Protein AF-A0A2H9LMV1-F1 (afdb_monomer_lite)

Structure (mmCIF, N/CA/C/O backbone):
data_AF-A0A2H9LMV1-F1
#
_entry.id   AF-A0A2H9LMV1-F1
#
loop_
_atom_site.group_PDB
_atom_site.id
_atom_site.type_symbol
_atom_site.label_atom_id
_atom_site.label_alt_id
_atom_site.label_comp_id
_atom_site.label_asym_id
_atom_site.label_entity_id
_atom_site.label_seq_id
_atom_site.pdbx_PDB_ins_code
_atom_site.Cartn_x
_atom_site.Cartn_y
_atom_site.Cartn_z
_atom_site.occupancy
_atom_site.B_iso_or_equiv
_atom_site.auth_seq_id
_atom_site.auth_comp_id
_atom_site.auth_asym_id
_atom_site.auth_atom_id
_atom_site.pdbx_PDB_model_num
ATOM 1 N N . MET A 1 1 ? 42.336 26.190 -23.402 1.00 49.56 1 MET A N 1
ATOM 2 C CA . MET A 1 1 ? 41.844 24.879 -22.934 1.00 49.56 1 MET A CA 1
ATOM 3 C C . MET A 1 1 ? 41.396 24.123 -24.171 1.00 49.56 1 MET A C 1
ATOM 5 O O . MET A 1 1 ? 40.422 24.531 -24.782 1.00 49.56 1 MET A O 1
ATOM 9 N N . ILE A 1 2 ? 42.189 23.155 -24.629 1.00 56.62 2 ILE A N 1
ATOM 10 C CA . ILE A 1 2 ? 41.894 22.375 -25.838 1.00 56.62 2 ILE A CA 1
ATOM 11 C C . ILE A 1 2 ? 41.400 21.023 -25.339 1.00 56.62 2 ILE A C 1
ATOM 13 O O . ILE A 1 2 ? 42.188 20.233 -24.822 1.00 56.62 2 ILE A O 1
ATOM 17 N N . LEU A 1 3 ? 40.089 20.804 -25.408 1.00 59.78 3 LEU A N 1
ATOM 18 C CA . LEU A 1 3 ? 39.523 19.467 -25.252 1.00 59.78 3 LEU A CA 1
ATOM 19 C C . LEU A 1 3 ? 39.972 18.644 -26.464 1.00 59.78 3 LEU A C 1
ATOM 21 O O . LEU A 1 3 ? 39.984 19.156 -27.586 1.00 59.78 3 LEU A O 1
ATOM 25 N N . ARG A 1 4 ? 40.415 17.403 -26.241 1.00 76.50 4 ARG A N 1
ATOM 26 C CA . ARG A 1 4 ? 40.813 16.524 -27.344 1.00 76.50 4 ARG A CA 1
ATOM 27 C C . ARG A 1 4 ? 39.573 16.201 -28.169 1.00 76.50 4 ARG A C 1
ATOM 29 O O . ARG A 1 4 ? 38.548 15.838 -27.602 1.00 76.50 4 ARG A O 1
ATOM 36 N N . LEU A 1 5 ? 39.689 16.366 -29.484 1.00 78.25 5 LEU A N 1
ATOM 37 C CA . LEU A 1 5 ? 38.590 16.163 -30.427 1.00 78.25 5 LEU A CA 1
ATOM 38 C C . LEU A 1 5 ? 38.015 14.742 -30.313 1.00 78.25 5 LEU A C 1
ATOM 40 O O . LEU A 1 5 ? 36.807 14.586 -30.315 1.00 78.25 5 LEU A O 1
ATOM 44 N N . GLU A 1 6 ? 38.865 13.749 -30.051 1.00 80.94 6 GLU A N 1
ATOM 45 C CA . GLU A 1 6 ? 38.448 12.364 -29.787 1.00 80.94 6 GLU A CA 1
ATOM 46 C C . GLU A 1 6 ? 37.382 12.260 -28.683 1.00 80.94 6 GLU A C 1
ATOM 48 O O . GLU A 1 6 ? 36.331 11.662 -28.857 1.00 80.94 6 GLU A O 1
ATOM 53 N N . THR A 1 7 ? 37.598 12.936 -27.552 1.00 82.75 7 THR A N 1
ATOM 54 C CA . THR A 1 7 ? 36.676 12.883 -26.412 1.00 82.75 7 THR A CA 1
ATOM 55 C C . THR A 1 7 ? 35.357 13.599 -26.702 1.00 82.75 7 THR A C 1
ATOM 57 O O . THR A 1 7 ? 34.340 13.237 -26.121 1.00 82.75 7 THR A O 1
ATOM 60 N N . ILE A 1 8 ? 35.348 14.624 -27.570 1.00 84.69 8 ILE A N 1
ATOM 61 C CA . ILE A 1 8 ? 34.100 15.304 -27.959 1.00 84.69 8 ILE A CA 1
ATOM 62 C C . ILE A 1 8 ? 33.280 14.454 -28.933 1.00 84.69 8 ILE A C 1
ATOM 64 O O . ILE A 1 8 ? 32.054 14.524 -28.906 1.00 84.69 8 ILE A O 1
ATOM 68 N N . GLU A 1 9 ? 33.953 13.645 -29.751 1.00 82.81 9 GLU A N 1
ATOM 69 C CA . GLU A 1 9 ? 33.335 12.698 -30.676 1.00 82.81 9 GLU A CA 1
ATOM 70 C C . GLU A 1 9 ? 32.713 11.521 -29.911 1.00 82.81 9 GLU A C 1
ATOM 72 O O . GLU A 1 9 ? 31.510 11.287 -30.037 1.00 82.81 9 GLU A O 1
ATOM 77 N N . GLU A 1 10 ? 33.470 10.903 -28.998 1.00 85.81 10 GLU A N 1
ATOM 78 C CA . GLU A 1 10 ? 32.984 9.828 -28.117 1.00 85.81 10 GLU A CA 1
ATOM 79 C C . GLU A 1 10 ? 31.798 10.279 -27.236 1.00 85.81 10 GLU A C 1
ATOM 81 O O . GLU A 1 10 ? 30.798 9.573 -27.106 1.00 85.81 10 GLU A O 1
ATOM 86 N N . LEU A 1 11 ? 31.851 11.484 -26.647 1.00 87.69 11 LEU A N 1
ATOM 87 C CA . LEU A 1 11 ? 30.729 12.017 -25.856 1.00 87.69 11 LEU A CA 1
ATOM 88 C C . LEU A 1 11 ? 29.508 12.360 -26.714 1.00 87.69 11 LEU A C 1
ATOM 90 O O . LEU A 1 11 ? 28.381 12.254 -26.229 1.00 87.69 11 LEU A O 1
ATOM 94 N N . SER A 1 12 ? 29.707 12.793 -27.961 1.00 86.25 12 SER A N 1
ATOM 95 C CA . SER A 1 12 ? 28.602 13.114 -28.866 1.00 86.25 12 SER A CA 1
ATOM 96 C C . SER A 1 12 ? 27.792 11.865 -29.205 1.00 86.25 12 SER A C 1
ATOM 98 O O . SER A 1 12 ? 26.564 11.931 -29.211 1.00 86.25 12 SER A O 1
ATOM 100 N N . GLU A 1 13 ? 28.458 10.735 -29.447 1.00 88.00 13 GLU A N 1
ATOM 101 C CA . GLU A 1 13 ? 27.803 9.450 -29.708 1.00 88.00 13 GLU A CA 1
ATOM 102 C C . GLU A 1 13 ? 26.968 8.993 -28.498 1.00 88.00 13 GLU A C 1
ATOM 104 O O . GLU A 1 13 ? 25.765 8.763 -28.623 1.00 88.00 13 GLU A O 1
ATOM 109 N N . ILE A 1 14 ? 27.544 9.032 -27.291 1.00 90.50 14 ILE A N 1
ATOM 110 C CA . ILE A 1 14 ? 26.834 8.677 -26.048 1.00 90.50 14 ILE A CA 1
ATOM 111 C C . ILE A 1 14 ? 25.612 9.580 -25.808 1.00 90.50 14 ILE A C 1
ATOM 113 O O . ILE A 1 14 ? 24.560 9.121 -25.362 1.00 90.50 14 ILE A O 1
ATOM 117 N N . VAL A 1 15 ? 25.717 10.883 -26.086 1.00 88.75 15 VAL A N 1
ATOM 118 C CA . VAL A 1 15 ? 24.599 11.827 -25.907 1.00 88.75 15 VAL A CA 1
ATOM 119 C C . VAL A 1 15 ? 23.485 11.586 -26.932 1.00 88.75 15 VAL A C 1
ATOM 121 O O . VAL A 1 15 ? 22.307 11.763 -26.603 1.00 88.75 15 VAL A O 1
ATOM 124 N N . VAL A 1 16 ? 23.823 11.164 -28.154 1.00 91.62 16 VAL A N 1
ATOM 125 C CA . VAL A 1 16 ? 22.836 10.742 -29.161 1.00 91.62 16 VAL A CA 1
ATOM 126 C C . VAL A 1 16 ? 22.068 9.515 -28.670 1.00 91.62 16 VAL A C 1
ATOM 128 O O . VAL A 1 16 ? 20.837 9.512 -28.762 1.00 91.62 16 VAL A O 1
ATOM 131 N N . ASP A 1 17 ? 22.758 8.559 -28.051 1.00 89.88 17 ASP A N 1
ATOM 132 C CA . ASP A 1 17 ? 22.155 7.353 -27.474 1.00 89.88 17 ASP A CA 1
ATOM 133 C C . ASP A 1 17 ? 21.354 7.625 -26.190 1.00 89.88 17 ASP A C 1
ATOM 135 O O . ASP A 1 17 ? 20.378 6.932 -25.897 1.00 89.88 17 ASP A O 1
ATOM 139 N N . LEU A 1 18 ? 21.706 8.668 -25.430 1.00 92.12 18 LEU A N 1
ATOM 140 C CA . LEU A 1 18 ? 21.003 9.064 -24.202 1.00 92.12 18 LEU A CA 1
ATOM 141 C C . LEU A 1 18 ? 19.736 9.896 -24.477 1.00 92.12 18 LEU A C 1
ATOM 143 O O . LEU A 1 18 ? 18.806 9.933 -23.664 1.00 92.12 18 LEU A O 1
ATOM 147 N N . LYS A 1 19 ? 19.661 10.569 -25.630 1.00 90.62 19 LYS A N 1
ATOM 148 C CA . LYS A 1 19 ? 18.542 11.449 -26.005 1.00 90.62 19 LYS A CA 1
ATOM 149 C C . LYS A 1 19 ? 17.162 10.764 -25.964 1.00 90.62 19 LYS A C 1
ATOM 151 O O . LYS A 1 19 ? 16.225 11.402 -25.476 1.00 90.62 19 LYS A O 1
ATOM 156 N N . PRO A 1 20 ? 16.983 9.509 -26.423 1.00 92.56 20 PRO A N 1
ATOM 157 C CA . PRO A 1 20 ? 15.725 8.779 -26.270 1.00 92.56 20 PRO A CA 1
ATOM 158 C C . PRO A 1 20 ? 15.315 8.577 -24.807 1.00 92.56 20 PRO A C 1
ATOM 160 O O . PRO A 1 20 ? 14.150 8.789 -24.478 1.00 92.56 20 PRO A O 1
ATOM 163 N N . ALA A 1 21 ? 16.256 8.243 -23.918 1.00 92.50 21 ALA A N 1
ATOM 164 C CA . ALA A 1 21 ? 15.975 8.058 -22.492 1.00 92.50 21 ALA A CA 1
ATOM 165 C C . ALA A 1 21 ? 15.555 9.375 -21.817 1.00 92.50 21 ALA A C 1
ATOM 167 O O . ALA A 1 21 ? 14.605 9.401 -21.036 1.00 92.50 21 ALA A O 1
ATOM 168 N N . LEU A 1 22 ? 16.201 10.491 -22.175 1.00 91.31 22 LEU A N 1
ATOM 169 C CA . LEU A 1 22 ? 15.816 11.820 -21.689 1.00 91.31 22 LEU A CA 1
ATOM 170 C C . LEU A 1 22 ? 14.425 12.239 -22.180 1.00 91.31 22 LEU A C 1
ATOM 172 O O . LEU A 1 22 ? 13.660 12.819 -21.413 1.00 91.31 22 LEU A O 1
ATOM 176 N N . ARG A 1 23 ? 14.069 11.921 -23.431 1.00 93.19 23 ARG A N 1
ATOM 177 C CA . ARG A 1 23 ? 12.712 12.159 -23.951 1.00 93.19 23 ARG A CA 1
ATOM 178 C C . ARG A 1 23 ? 11.667 11.304 -23.247 1.00 93.19 23 ARG A C 1
ATOM 180 O O . ARG A 1 23 ? 10.602 11.813 -22.927 1.00 93.19 23 ARG A O 1
ATOM 187 N N . LEU A 1 24 ? 11.978 10.038 -22.976 1.00 94.75 24 LEU A N 1
ATOM 188 C CA . LEU A 1 24 ? 11.088 9.161 -22.221 1.00 94.75 24 LEU A CA 1
ATOM 189 C C . LEU A 1 24 ? 10.827 9.721 -20.815 1.00 94.75 24 LEU A C 1
ATOM 191 O O . LEU A 1 24 ? 9.674 9.822 -20.414 1.00 94.75 24 LEU A O 1
ATOM 195 N N . LEU A 1 25 ? 11.870 10.164 -20.102 1.00 94.00 25 LEU A N 1
ATOM 196 C CA . LEU A 1 25 ? 11.719 10.804 -18.789 1.00 94.00 25 LEU A CA 1
ATOM 197 C C . LEU A 1 25 ? 10.898 12.100 -18.851 1.00 94.00 25 LEU A C 1
ATOM 199 O O . LEU A 1 25 ? 10.093 12.351 -17.957 1.00 94.00 25 LEU A O 1
ATOM 203 N N . GLN A 1 26 ? 11.071 12.914 -19.897 1.00 92.69 26 GLN A N 1
ATOM 204 C CA . GLN A 1 26 ? 10.259 14.118 -20.101 1.00 92.69 26 GLN A CA 1
ATOM 205 C C . GLN A 1 26 ? 8.783 13.787 -20.331 1.00 92.69 26 GLN A C 1
ATOM 207 O O . GLN A 1 26 ? 7.929 14.438 -19.734 1.00 92.69 26 GLN A O 1
ATOM 212 N N . ASN A 1 27 ? 8.487 12.766 -21.137 1.00 92.94 27 ASN A N 1
ATOM 213 C CA . ASN A 1 27 ? 7.116 12.323 -21.389 1.00 92.94 27 ASN A CA 1
ATOM 214 C C . ASN A 1 27 ? 6.461 11.799 -20.105 1.00 92.94 27 ASN A C 1
ATOM 216 O O . ASN A 1 27 ? 5.381 12.251 -19.751 1.00 92.94 27 ASN A O 1
ATOM 220 N N . VAL A 1 28 ? 7.152 10.936 -19.353 1.00 93.81 28 VAL A N 1
ATOM 221 C CA . VAL A 1 28 ? 6.649 10.418 -18.069 1.00 93.81 28 VAL A CA 1
ATOM 222 C C . VAL A 1 28 ? 6.434 11.551 -17.065 1.00 93.81 28 VAL A C 1
ATOM 224 O O . VAL A 1 28 ? 5.444 11.555 -16.342 1.00 93.81 28 VAL A O 1
ATOM 227 N N . SER A 1 29 ? 7.329 12.543 -17.019 1.00 89.50 29 SER A N 1
ATOM 228 C CA . SER A 1 29 ? 7.139 13.710 -16.154 1.00 89.50 29 SER A CA 1
ATOM 229 C C . SER A 1 29 ? 5.900 14.515 -16.546 1.00 89.50 29 SER A C 1
ATOM 231 O O . SER A 1 29 ? 5.207 14.987 -15.651 1.00 89.50 29 SER A O 1
ATOM 233 N N . GLN A 1 30 ? 5.629 14.691 -17.844 1.00 89.81 30 GLN A N 1
ATOM 234 C CA . GLN A 1 30 ? 4.431 15.384 -18.330 1.00 89.81 30 GLN A CA 1
ATOM 235 C C . GLN A 1 30 ? 3.159 14.600 -18.004 1.00 89.81 30 GLN A C 1
ATOM 237 O O . GLN A 1 30 ? 2.238 15.178 -17.439 1.00 89.81 30 GLN A O 1
ATOM 242 N N . GLU A 1 31 ? 3.147 13.291 -18.257 1.00 88.75 31 GLU A N 1
ATOM 243 C CA . GLU A 1 31 ? 2.035 12.408 -17.886 1.00 88.75 31 GLU A CA 1
ATOM 244 C C . GLU A 1 31 ? 1.768 12.460 -16.375 1.00 88.75 31 GLU A C 1
ATOM 246 O O . GLU A 1 31 ? 0.619 12.560 -15.954 1.00 88.75 31 GLU A O 1
ATOM 251 N N . LEU A 1 32 ? 2.820 12.489 -15.545 1.00 87.00 32 LEU A N 1
ATOM 252 C CA . LEU A 1 32 ? 2.693 12.633 -14.092 1.00 87.00 32 LEU A CA 1
ATOM 253 C C . LEU A 1 32 ? 2.065 13.982 -13.710 1.00 87.00 32 LEU A C 1
ATOM 255 O O . LEU A 1 32 ? 1.189 14.021 -12.850 1.00 87.00 32 LEU A O 1
ATOM 259 N N . PHE A 1 33 ? 2.466 15.080 -14.359 1.00 86.31 33 PHE A N 1
ATOM 260 C CA . PHE A 1 33 ? 1.859 16.399 -14.139 1.00 86.31 33 PHE A CA 1
ATOM 261 C C . PHE A 1 33 ? 0.374 16.445 -14.514 1.00 86.31 33 PHE A C 1
ATOM 263 O O . PHE A 1 33 ? -0.374 17.179 -13.870 1.00 86.31 33 PHE A O 1
ATOM 270 N N . GLU A 1 34 ? -0.049 15.673 -15.514 1.00 84.81 34 GLU A N 1
ATOM 271 C CA . GLU A 1 34 ? -1.454 15.579 -15.916 1.00 84.81 34 GLU A CA 1
ATOM 272 C C . GLU A 1 34 ? -2.290 14.774 -14.912 1.00 84.81 34 GLU A C 1
ATOM 274 O O . GLU A 1 34 ? -3.397 15.192 -14.586 1.00 84.81 34 GLU A O 1
ATOM 279 N N . VAL A 1 35 ? -1.757 13.681 -14.352 1.00 84.94 35 VAL A N 1
ATOM 280 C CA . VAL A 1 35 ? -2.502 12.837 -13.391 1.00 84.94 35 VAL A CA 1
ATOM 281 C C . VAL A 1 35 ? -2.431 13.321 -11.939 1.00 84.94 35 VAL A C 1
ATOM 283 O O . VAL A 1 35 ? -3.294 12.982 -11.134 1.00 84.94 35 VAL A O 1
ATOM 286 N N . LEU A 1 36 ? -1.427 14.118 -11.561 1.00 82.12 36 LEU A N 1
ATOM 287 C CA . LEU A 1 36 ? -1.269 14.638 -10.196 1.00 82.12 36 LEU A CA 1
ATOM 288 C C . LEU A 1 36 ? -2.487 15.429 -9.661 1.00 82.12 36 LEU A C 1
ATOM 290 O O . LEU A 1 36 ? -2.871 15.186 -8.511 1.00 82.12 36 LEU A O 1
ATOM 294 N N . PRO A 1 37 ? -3.125 16.346 -10.422 1.00 80.81 37 PRO A N 1
ATOM 295 C CA . PRO A 1 37 ? -4.349 17.010 -9.965 1.00 80.81 37 PRO A CA 1
ATOM 296 C C . PRO A 1 37 ? -5.512 16.031 -9.743 1.00 80.81 37 PRO A C 1
ATOM 298 O O . PRO A 1 37 ? -6.256 16.193 -8.772 1.00 80.81 37 PRO A O 1
ATOM 301 N N . ASP A 1 38 ? -5.624 14.988 -10.569 1.00 83.81 38 ASP A N 1
ATOM 302 C CA . ASP A 1 38 ? -6.663 13.963 -10.432 1.00 83.81 38 ASP A CA 1
ATOM 303 C C . ASP A 1 38 ? -6.436 13.114 -9.179 1.00 83.81 38 ASP A C 1
ATOM 305 O O . ASP A 1 38 ? -7.359 12.922 -8.392 1.00 83.81 38 ASP A O 1
ATOM 309 N N . VAL A 1 39 ? -5.195 12.696 -8.908 1.00 84.50 39 VAL A N 1
ATOM 310 C CA . VAL A 1 39 ? -4.845 11.935 -7.694 1.00 84.50 39 VAL A CA 1
ATOM 311 C C . VAL A 1 39 ? -5.166 12.727 -6.420 1.00 84.50 39 VAL A C 1
ATOM 313 O O . VAL A 1 39 ? -5.694 12.164 -5.461 1.00 84.50 39 VAL A O 1
ATOM 316 N N . SER A 1 40 ? -4.901 14.038 -6.404 1.00 84.88 40 SER A N 1
ATOM 317 C CA . SER A 1 40 ? -5.262 14.915 -5.279 1.00 84.88 40 SER A CA 1
ATOM 318 C C . SER A 1 40 ? -6.783 15.001 -5.075 1.00 84.88 40 SER A C 1
ATOM 320 O O . SER A 1 40 ? -7.278 14.939 -3.942 1.00 84.88 40 SER A O 1
ATOM 322 N N . SER A 1 41 ? -7.544 15.089 -6.174 1.00 88.38 41 SER A N 1
ATOM 323 C CA . SER A 1 41 ? -9.009 15.086 -6.133 1.00 88.38 41 SER A CA 1
ATOM 324 C C . SER A 1 41 ? -9.558 13.749 -5.630 1.00 88.38 41 SER A C 1
ATOM 326 O O . SER A 1 41 ? -10.401 13.740 -4.736 1.00 88.38 41 SER A O 1
ATOM 328 N N . GLU A 1 42 ? -9.044 12.626 -6.133 1.00 91.75 42 GLU A N 1
ATOM 329 C CA . GLU A 1 42 ? -9.450 11.283 -5.706 1.00 91.75 42 GLU A CA 1
ATOM 330 C C . GLU A 1 42 ? -9.131 11.030 -4.227 1.00 91.75 42 GLU A C 1
ATOM 332 O O . GLU A 1 42 ? -9.974 10.514 -3.495 1.00 91.75 42 GLU A O 1
ATOM 337 N N . LEU A 1 43 ? -7.969 11.469 -3.733 1.00 91.44 43 LEU A N 1
ATOM 338 C CA . LEU A 1 43 ? -7.634 11.351 -2.311 1.00 91.44 43 LEU A CA 1
ATOM 339 C C . LEU A 1 43 ? -8.577 12.181 -1.425 1.00 91.44 43 LEU A C 1
ATOM 341 O O . LEU A 1 43 ? -8.973 11.741 -0.344 1.00 91.44 43 LEU A O 1
ATOM 345 N N . THR A 1 44 ? -8.976 13.363 -1.899 1.00 90.81 44 THR A N 1
ATOM 346 C CA . THR A 1 44 ? -9.966 14.202 -1.210 1.00 90.81 44 THR A CA 1
ATOM 347 C C . THR A 1 44 ? -11.330 13.510 -1.161 1.00 90.81 44 THR A C 1
ATOM 349 O O . THR A 1 44 ? -11.939 13.462 -0.093 1.00 90.81 44 THR A O 1
ATOM 352 N N . LYS A 1 45 ? -11.769 12.896 -2.270 1.00 94.06 45 LYS A N 1
ATOM 353 C CA . LYS A 1 45 ? -13.012 12.105 -2.330 1.00 94.06 45 LYS A CA 1
ATOM 354 C C . LYS A 1 45 ? -12.980 10.914 -1.372 1.00 94.06 45 LYS A C 1
ATOM 356 O O . LYS A 1 45 ? -13.970 10.651 -0.700 1.00 94.06 45 LYS A O 1
ATOM 361 N N . VAL A 1 46 ? -11.845 10.219 -1.260 1.00 95.19 46 VAL A N 1
ATOM 362 C CA . VAL A 1 46 ? -11.673 9.120 -0.293 1.00 95.19 46 VAL A CA 1
ATOM 363 C C . VAL A 1 46 ? -11.804 9.626 1.146 1.00 95.19 46 VAL A C 1
ATOM 365 O O . VAL A 1 46 ? -12.514 9.017 1.942 1.00 95.19 46 VAL A O 1
ATOM 368 N N . ASN A 1 47 ? -11.166 10.748 1.492 1.00 92.06 47 ASN A N 1
ATOM 369 C CA . ASN A 1 47 ? -11.274 11.334 2.831 1.00 92.06 47 ASN A CA 1
ATOM 370 C C . ASN A 1 47 ? -12.705 11.793 3.161 1.00 92.06 47 ASN A C 1
ATOM 372 O O . ASN A 1 47 ? -13.174 11.613 4.287 1.00 92.06 47 ASN A O 1
ATOM 376 N N . GLU A 1 48 ? -13.408 12.364 2.182 1.00 94.25 48 GLU A N 1
ATOM 377 C CA . GLU A 1 48 ? -14.814 12.742 2.317 1.00 94.25 48 GLU A CA 1
ATOM 378 C C . GLU A 1 48 ? -15.699 11.509 2.523 1.00 94.25 48 GLU A C 1
ATOM 380 O O . GLU A 1 48 ? -16.464 11.482 3.481 1.00 94.25 48 GLU A O 1
ATOM 385 N N . ALA A 1 49 ? -15.515 10.448 1.732 1.00 93.56 49 ALA A N 1
ATOM 386 C CA . ALA A 1 49 ? -16.251 9.193 1.882 1.00 93.56 49 ALA A CA 1
ATOM 387 C C . ALA A 1 49 ? -15.987 8.505 3.233 1.00 93.56 49 ALA A C 1
ATOM 389 O O . ALA A 1 49 ? -16.911 7.972 3.848 1.00 93.56 49 ALA A O 1
ATOM 390 N N . ILE A 1 50 ? -14.745 8.528 3.732 1.00 91.50 50 ILE A N 1
ATOM 391 C CA . ILE A 1 50 ? -14.411 8.031 5.077 1.00 91.50 50 ILE A CA 1
ATOM 392 C C . ILE A 1 50 ? -15.120 8.872 6.133 1.00 91.50 50 ILE A C 1
ATOM 394 O O . ILE A 1 50 ? -15.712 8.317 7.054 1.00 91.50 50 ILE A O 1
ATOM 398 N N . SER A 1 51 ? -15.084 10.198 6.001 1.00 89.44 51 SER A N 1
ATOM 399 C CA . SER A 1 51 ? -15.726 11.105 6.951 1.00 89.44 51 SER A CA 1
ATOM 400 C C . SER A 1 51 ? -17.238 10.899 6.957 1.00 89.44 51 SER A C 1
ATOM 402 O O . SER A 1 51 ? -17.815 10.701 8.020 1.00 89.44 51 SER A O 1
ATOM 404 N N . GLU A 1 52 ? -17.873 10.855 5.785 1.00 91.00 52 GLU A N 1
ATOM 405 C CA . GLU A 1 52 ? -19.291 10.536 5.613 1.00 91.00 52 GLU A CA 1
ATOM 406 C C . GLU A 1 52 ? -19.629 9.185 6.240 1.00 91.00 52 GLU A C 1
ATOM 408 O O . GLU A 1 52 ? -20.560 9.106 7.036 1.00 91.00 52 GLU A O 1
ATOM 413 N N . THR A 1 53 ? -18.826 8.153 5.968 1.00 88.19 53 THR A N 1
ATOM 414 C CA . THR A 1 53 ? -19.014 6.819 6.547 1.00 88.19 53 THR A CA 1
ATOM 415 C C . THR A 1 53 ? -18.852 6.834 8.064 1.00 88.19 53 THR A C 1
ATOM 417 O O . THR A 1 53 ? -19.609 6.158 8.747 1.00 88.19 53 THR A O 1
ATOM 420 N N . LEU A 1 54 ? -17.918 7.602 8.630 1.00 84.81 54 LEU A N 1
ATOM 421 C CA . LEU A 1 54 ? -17.767 7.766 10.081 1.00 84.81 54 LEU A CA 1
ATOM 422 C C . LEU A 1 54 ? -18.933 8.551 10.700 1.00 84.81 54 LEU A C 1
ATOM 424 O O . LEU A 1 54 ? -19.346 8.251 11.818 1.00 84.81 54 LEU A O 1
ATOM 428 N N . TYR A 1 55 ? -19.485 9.537 9.988 1.00 81.38 55 TYR A N 1
ATOM 429 C CA . TYR A 1 55 ? -20.658 10.291 10.437 1.00 81.38 55 TYR A CA 1
ATOM 430 C C . TYR A 1 55 ? -21.943 9.459 10.356 1.00 81.38 55 TYR A C 1
ATOM 432 O O . TYR A 1 55 ? -22.774 9.529 11.264 1.00 81.38 55 TYR A O 1
ATOM 440 N N . SER A 1 56 ? -22.119 8.668 9.295 1.00 80.44 56 SER A N 1
ATOM 441 C CA . SER A 1 56 ? -23.282 7.797 9.103 1.00 80.44 56 SER A CA 1
ATOM 442 C C . SER A 1 56 ? -23.193 6.537 9.964 1.00 80.44 56 SER A C 1
ATOM 444 O O . SER A 1 56 ? -24.200 6.066 10.497 1.00 80.44 56 SER A O 1
ATOM 446 N N . THR A 1 57 ? -21.985 6.009 10.153 1.00 75.69 57 THR A N 1
ATOM 447 C CA . THR A 1 57 ? -21.703 4.875 11.033 1.00 75.69 57 THR A CA 1
ATOM 448 C C . THR A 1 57 ? -21.495 5.395 12.443 1.00 75.69 57 THR A C 1
ATOM 450 O O . THR A 1 57 ? -20.382 5.517 12.950 1.00 75.69 57 THR A O 1
ATOM 453 N N . ARG A 1 58 ? -22.602 5.663 13.134 1.00 62.25 58 ARG A N 1
ATOM 454 C CA . ARG A 1 58 ? -22.565 5.772 14.588 1.00 62.25 58 ARG A CA 1
ATOM 455 C C . ARG A 1 58 ? -22.226 4.388 15.142 1.00 62.25 58 ARG A C 1
ATOM 457 O O . ARG A 1 58 ? -23.117 3.562 15.313 1.00 62.25 58 ARG A O 1
ATOM 464 N N . VAL A 1 59 ? -20.955 4.154 15.477 1.00 59.28 59 VAL A N 1
ATOM 465 C CA . VAL A 1 59 ? -20.599 3.145 16.480 1.00 59.28 59 VAL A CA 1
ATOM 466 C C . VAL A 1 59 ? -21.239 3.632 17.773 1.00 59.28 59 VAL A C 1
ATOM 468 O O . VAL A 1 59 ? -20.690 4.455 18.506 1.00 59.28 59 VAL A O 1
ATOM 471 N N . THR A 1 60 ? -22.480 3.221 18.023 1.00 54.34 60 THR A N 1
ATOM 472 C CA . THR A 1 60 ? -23.056 3.336 19.353 1.00 54.34 60 THR A CA 1
ATOM 473 C C . THR A 1 60 ? -22.098 2.591 20.261 1.00 54.34 60 THR A C 1
ATOM 475 O O . THR A 1 60 ? -21.920 1.386 20.109 1.00 54.34 60 THR A O 1
ATOM 478 N N . ALA A 1 61 ? -21.453 3.312 21.176 1.00 51.31 61 ALA A N 1
ATOM 479 C CA . ALA A 1 61 ? -20.533 2.794 22.186 1.00 51.31 61 ALA A CA 1
ATOM 480 C C . ALA A 1 61 ? -21.201 1.819 23.188 1.00 51.31 61 ALA A C 1
ATOM 482 O O . ALA A 1 61 ? -20.794 1.735 24.342 1.00 51.31 61 ALA A O 1
ATOM 483 N N . ASP A 1 62 ? -22.251 1.119 22.764 1.00 50.34 62 ASP A N 1
ATOM 484 C CA . ASP A 1 62 ? -22.937 0.057 23.489 1.00 50.34 62 ASP A CA 1
ATOM 485 C C . ASP A 1 62 ?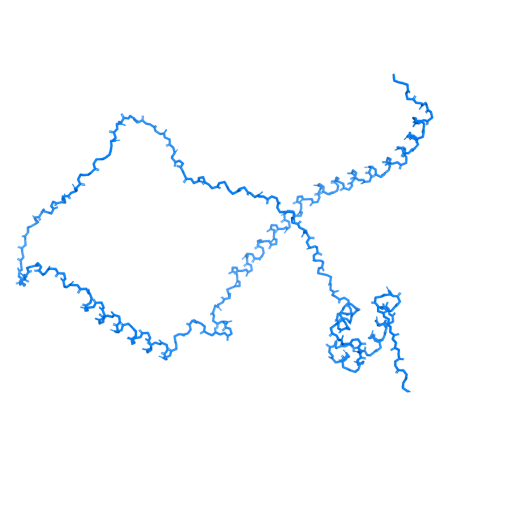 -22.407 -1.335 23.093 1.00 50.34 62 ASP A C 1
ATOM 487 O O . ASP A 1 62 ? -22.670 -2.310 23.787 1.00 50.34 62 ASP A O 1
ATOM 491 N N . GLU A 1 63 ? -21.579 -1.433 22.043 1.00 50.38 63 GLU A N 1
ATOM 492 C CA . GLU A 1 63 ? -20.883 -2.671 21.663 1.00 50.38 63 GLU A CA 1
ATOM 493 C C . GLU A 1 63 ? -19.363 -2.548 21.850 1.00 50.38 63 GLU A C 1
ATOM 495 O O . GLU A 1 63 ? -18.546 -2.936 21.022 1.00 50.38 63 GLU A O 1
ATOM 500 N N . SER A 1 64 ? -18.956 -1.988 22.990 1.00 46.69 64 SER A N 1
ATOM 501 C CA . SER A 1 64 ? -17.662 -2.364 23.550 1.00 46.69 64 SER A CA 1
ATOM 502 C C . SER A 1 64 ? -17.815 -3.780 24.101 1.00 46.69 64 SER A C 1
ATOM 504 O O . SER A 1 64 ? -18.623 -4.005 25.001 1.00 46.69 64 SER A O 1
ATOM 506 N N . ILE A 1 65 ? -17.015 -4.726 23.600 1.00 55.62 65 ILE A N 1
ATOM 507 C CA . ILE A 1 65 ? -16.942 -6.119 24.094 1.00 55.62 65 ILE A CA 1
ATOM 508 C C . ILE A 1 65 ? -16.677 -6.164 25.619 1.00 55.62 65 ILE A C 1
ATOM 510 O O . ILE A 1 65 ? -16.944 -7.164 26.281 1.00 55.62 65 ILE A O 1
ATOM 514 N N . ILE A 1 66 ? -16.229 -5.049 26.209 1.00 59.22 66 ILE A N 1
ATOM 515 C CA . ILE A 1 66 ? -16.176 -4.827 27.654 1.00 59.22 66 ILE A CA 1
ATOM 516 C C . ILE A 1 66 ? -17.069 -3.621 28.003 1.00 59.22 66 ILE A C 1
ATOM 518 O O . ILE A 1 66 ? -16.760 -2.506 27.574 1.00 59.22 66 ILE A O 1
ATOM 522 N N . PRO A 1 67 ? -18.148 -3.780 28.790 1.00 55.16 67 PRO A N 1
ATOM 523 C CA . PRO A 1 67 ? -19.062 -2.691 29.126 1.00 55.16 67 PRO A CA 1
ATOM 524 C C . PRO A 1 67 ? -18.413 -1.715 30.123 1.00 55.16 67 PRO A C 1
ATOM 526 O O . PRO A 1 67 ? -18.677 -1.754 31.319 1.00 55.16 67 PRO A O 1
ATOM 529 N N . VAL A 1 68 ? -17.564 -0.812 29.629 1.00 59.72 68 VAL A N 1
ATOM 530 C CA . VAL A 1 68 ? -16.851 0.206 30.429 1.00 59.72 68 VAL A CA 1
ATOM 531 C C . VAL A 1 68 ? -17.719 1.415 30.806 1.00 59.72 68 VAL A C 1
ATOM 533 O O . VAL A 1 68 ? -17.253 2.317 31.490 1.00 59.72 68 VAL A O 1
ATOM 536 N N . ASN A 1 69 ? -18.988 1.434 30.386 1.00 57.34 69 ASN A N 1
ATOM 537 C CA . ASN A 1 69 ? -19.933 2.526 30.650 1.00 57.34 69 ASN A CA 1
ATOM 538 C C . ASN A 1 69 ? -21.246 2.060 31.308 1.00 57.34 69 ASN A C 1
ATOM 540 O O . ASN A 1 69 ? -22.201 2.826 31.419 1.00 57.34 69 ASN A O 1
ATOM 544 N N . ARG A 1 70 ? -21.331 0.794 31.745 1.00 65.88 70 ARG A N 1
ATOM 545 C CA . ARG A 1 70 ? -22.494 0.324 32.507 1.00 65.88 70 ARG A CA 1
ATOM 546 C C . ARG A 1 70 ? -22.264 0.602 33.984 1.00 65.88 70 ARG A C 1
ATOM 548 O O . ARG A 1 70 ? -21.329 0.066 34.573 1.00 65.88 70 ARG A O 1
ATOM 555 N N . LYS A 1 71 ? -23.149 1.399 34.590 1.00 75.38 71 LYS A N 1
ATOM 556 C CA . LYS A 1 71 ? -23.286 1.466 36.050 1.00 75.38 71 LYS A CA 1
ATOM 557 C C . LYS A 1 71 ? -23.559 0.052 36.554 1.00 75.38 71 LYS A C 1
ATOM 559 O O . LYS A 1 71 ? -24.627 -0.507 36.304 1.00 75.38 71 LYS A O 1
ATOM 564 N N . THR A 1 72 ? -22.565 -0.554 37.190 1.00 83.75 72 THR A N 1
ATOM 565 C CA . THR A 1 72 ? -22.740 -1.838 37.862 1.00 83.75 72 THR A CA 1
ATOM 566 C C . THR A 1 72 ? -23.270 -1.566 39.268 1.00 83.75 72 THR A C 1
ATOM 568 O O . THR A 1 72 ? -22.863 -0.574 39.873 1.00 83.75 72 THR A O 1
ATOM 571 N N . PRO A 1 73 ? -24.165 -2.409 39.810 1.00 84.38 73 PRO A N 1
ATOM 572 C CA . PRO A 1 73 ? -24.707 -2.202 41.153 1.00 84.38 73 PRO A CA 1
ATOM 573 C C . PRO A 1 73 ? -23.595 -2.116 42.210 1.00 84.38 73 PRO A C 1
ATOM 575 O O . PRO A 1 73 ? -23.591 -1.192 43.011 1.00 84.38 73 PRO A O 1
ATOM 578 N N . GLY A 1 74 ? -22.578 -2.982 42.124 1.00 87.25 74 GLY A N 1
ATOM 579 C CA . GLY A 1 74 ? -21.415 -2.910 43.017 1.00 87.25 74 GLY A CA 1
ATOM 580 C C . GLY A 1 74 ? -20.541 -1.668 42.800 1.00 87.25 74 GLY A C 1
ATOM 581 O O . GLY A 1 74 ? -20.009 -1.120 43.757 1.00 87.25 74 GLY A O 1
ATOM 582 N N . GLY A 1 75 ? -20.406 -1.182 41.561 1.00 90.62 75 GLY A N 1
ATOM 583 C CA . GLY A 1 75 ? -19.685 0.062 41.281 1.00 90.62 75 GLY A CA 1
ATOM 584 C C . GLY A 1 75 ? -20.387 1.295 41.853 1.00 90.62 75 GLY A C 1
ATOM 585 O O . GLY A 1 75 ? -19.719 2.189 42.361 1.00 90.62 75 GLY A O 1
ATOM 586 N N . GLU A 1 76 ? -21.721 1.332 41.816 1.00 90.88 76 GLU A N 1
ATOM 587 C CA . GLU A 1 76 ? -22.508 2.420 42.409 1.00 90.88 76 GLU A CA 1
ATOM 588 C C . GLU A 1 76 ? -22.418 2.411 43.943 1.00 90.88 76 GLU A C 1
ATOM 590 O O . GLU A 1 76 ? -22.225 3.467 44.538 1.00 90.88 76 GLU A O 1
ATOM 595 N N . GLU A 1 77 ? -22.471 1.235 44.580 1.00 93.50 77 GLU A N 1
ATOM 596 C CA . GLU A 1 77 ? -22.282 1.095 46.033 1.00 93.50 77 GLU A CA 1
ATOM 597 C C . GLU A 1 77 ? -20.905 1.611 46.480 1.00 93.50 77 GLU A C 1
ATOM 599 O O . GLU A 1 77 ? -20.814 2.388 47.430 1.00 93.50 77 GLU A O 1
ATOM 604 N N . ILE A 1 78 ? -19.840 1.258 45.750 1.00 94.56 78 ILE A N 1
ATOM 605 C CA . ILE A 1 78 ? -18.484 1.755 46.028 1.00 94.56 78 ILE A CA 1
ATOM 606 C C . ILE A 1 78 ? -18.412 3.275 45.842 1.00 94.56 78 ILE A C 1
ATOM 608 O O . ILE A 1 78 ? -17.849 3.972 46.683 1.00 94.56 78 ILE A O 1
ATOM 612 N N . LEU A 1 79 ? -18.982 3.819 44.760 1.00 93.69 79 LEU A N 1
ATOM 613 C CA . LEU A 1 79 ? -19.005 5.268 44.534 1.00 93.69 79 LEU A CA 1
ATOM 614 C C . LEU A 1 79 ? -19.774 6.005 45.636 1.00 93.69 79 LEU A C 1
ATOM 616 O O . LEU A 1 79 ? -19.348 7.083 46.050 1.00 93.69 79 LEU A O 1
ATOM 620 N N . GLN A 1 80 ? -20.864 5.425 46.138 1.00 94.38 80 GLN A N 1
ATOM 621 C CA . GLN A 1 80 ? -21.632 5.982 47.246 1.00 94.38 80 GLN A CA 1
ATOM 622 C C . GLN A 1 80 ? -20.847 5.945 48.565 1.00 94.38 80 GLN A C 1
ATOM 624 O O . GLN A 1 80 ? -20.834 6.944 49.287 1.00 94.38 80 GLN A O 1
ATOM 629 N N . GLU A 1 81 ? -20.153 4.842 48.862 1.00 95.56 81 GLU A N 1
ATOM 630 C CA . GLU A 1 81 ? -19.279 4.726 50.036 1.00 95.56 81 GLU A CA 1
ATOM 631 C C . GLU A 1 81 ? -18.161 5.773 49.991 1.00 95.56 81 GLU A C 1
ATOM 633 O O . GLU A 1 81 ? -17.965 6.534 50.941 1.00 95.56 81 GLU A O 1
ATOM 638 N N . VAL A 1 82 ? -17.473 5.864 48.851 1.00 96.69 82 VAL A N 1
ATOM 639 C CA . VAL A 1 82 ? -16.385 6.820 48.639 1.00 96.69 82 VAL A CA 1
ATOM 640 C C . VAL A 1 82 ? -16.907 8.254 48.728 1.00 96.69 82 VAL A C 1
ATOM 642 O O . VAL A 1 82 ? -16.287 9.083 49.390 1.00 96.69 82 VAL A O 1
ATOM 645 N N . SER A 1 83 ? -18.068 8.555 48.138 1.00 93.75 83 SER A N 1
ATOM 646 C CA . SER A 1 83 ? -18.686 9.882 48.228 1.00 93.75 83 SER A CA 1
ATOM 647 C C . SER A 1 83 ? -19.017 10.264 49.672 1.00 93.75 83 SER A C 1
ATOM 649 O O . SER A 1 83 ? -18.691 11.371 50.092 1.00 93.75 83 SER A O 1
ATOM 651 N N . SER A 1 84 ? -19.619 9.355 50.447 1.00 94.44 84 SER A N 1
ATOM 652 C CA . SER A 1 84 ? -19.950 9.602 51.857 1.00 94.44 84 SER A CA 1
ATOM 653 C C . SER A 1 84 ? -18.693 9.784 52.714 1.00 94.44 84 SER A C 1
ATOM 655 O O . SER A 1 84 ? -18.632 10.683 53.554 1.00 94.44 84 SER A O 1
ATOM 657 N N . PHE A 1 85 ? -17.649 8.991 52.455 1.00 94.88 85 PHE A N 1
ATOM 658 C CA . PHE A 1 85 ? -16.360 9.136 53.125 1.00 94.88 85 PHE A CA 1
ATOM 659 C C . PHE A 1 85 ? -15.695 10.483 52.811 1.00 94.88 85 PHE A C 1
ATOM 661 O O . PHE A 1 85 ? -15.187 11.143 53.720 1.00 94.88 85 PHE A O 1
ATOM 668 N N . LEU A 1 86 ? -15.708 10.919 51.545 1.00 94.50 86 LEU A N 1
ATOM 669 C CA . LEU A 1 86 ? -15.177 12.226 51.155 1.00 94.50 86 LEU A CA 1
ATOM 670 C C . LEU A 1 86 ? -15.976 13.373 51.774 1.00 94.50 86 LEU A C 1
ATOM 672 O O . LEU A 1 86 ? -15.371 14.335 52.230 1.00 94.50 86 LEU A O 1
ATOM 676 N N . GLU A 1 87 ? -17.302 13.285 51.825 1.00 89.25 87 GLU A N 1
ATOM 677 C CA . GLU A 1 87 ? -18.148 14.306 52.453 1.00 89.25 87 GLU A CA 1
ATOM 678 C C . GLU A 1 87 ? -17.837 14.458 53.948 1.00 89.25 87 GLU A C 1
ATOM 680 O O . GLU A 1 87 ? -17.681 15.576 54.451 1.00 89.25 87 GLU A O 1
ATOM 685 N N . GLN A 1 88 ? -17.658 13.334 54.647 1.00 90.31 88 GLN A N 1
ATOM 686 C CA . GLN A 1 88 ? -17.228 13.330 56.040 1.00 90.31 88 GLN A CA 1
ATOM 687 C C . GLN A 1 88 ? -15.832 13.947 56.193 1.00 90.31 88 GLN A C 1
ATOM 689 O O . GLN A 1 88 ? -15.628 14.763 57.088 1.00 90.31 88 GLN A O 1
ATOM 694 N N . LYS A 1 89 ? -14.884 13.597 55.313 1.00 89.81 89 LYS A N 1
ATOM 695 C CA . LYS A 1 89 ? -13.526 14.164 55.320 1.00 89.81 89 LYS A CA 1
ATOM 696 C C . LYS A 1 89 ? -13.515 15.664 55.052 1.00 89.81 89 LYS A C 1
ATOM 698 O O . LYS A 1 89 ? -12.868 16.409 55.778 1.00 89.81 89 LYS A O 1
ATOM 703 N N . LEU A 1 90 ? -14.278 16.122 54.066 1.00 86.94 90 LEU A N 1
ATOM 704 C CA . LEU A 1 90 ? -14.411 17.541 53.751 1.00 86.94 90 LEU A CA 1
ATOM 705 C C . LEU A 1 90 ? -15.028 18.308 54.919 1.00 86.94 90 LEU A C 1
ATOM 707 O O . LEU A 1 90 ? -14.555 19.388 55.247 1.00 86.94 90 LEU A O 1
ATOM 711 N N . SER A 1 91 ? -16.024 17.733 55.592 1.00 81.38 91 SER A N 1
ATOM 712 C CA . SER A 1 91 ? -16.655 18.361 56.756 1.00 81.38 91 SER A CA 1
ATOM 713 C C . SER A 1 91 ? -15.745 18.401 57.993 1.00 81.38 91 SER A C 1
ATOM 715 O O . SER A 1 91 ? -15.924 19.267 58.843 1.00 81.38 91 SER A O 1
ATOM 717 N N . THR A 1 92 ? -14.770 17.491 58.123 1.00 82.38 92 THR A N 1
ATOM 718 C CA . THR A 1 92 ? -13.774 17.529 59.213 1.00 82.38 92 THR A CA 1
ATOM 719 C C . THR A 1 92 ? -12.574 18.419 58.907 1.00 82.38 92 THR A C 1
ATOM 721 O O . THR A 1 92 ? -12.007 19.003 59.828 1.00 82.38 92 THR A O 1
ATOM 724 N N . ASP A 1 93 ? -12.168 18.494 57.638 1.00 83.44 93 ASP A N 1
ATOM 725 C CA . ASP A 1 93 ? -10.946 19.187 57.216 1.00 83.44 93 ASP A CA 1
ATOM 726 C C . ASP A 1 93 ? -11.203 20.657 56.846 1.00 83.44 93 ASP A C 1
ATOM 728 O O . ASP A 1 93 ? -10.283 21.478 56.900 1.00 83.44 93 ASP A O 1
ATOM 732 N N . LEU A 1 94 ? -12.443 21.015 56.490 1.00 81.81 94 LEU A N 1
ATOM 733 C CA . LEU A 1 94 ? -12.818 22.397 56.215 1.00 81.81 94 LEU A CA 1
ATOM 734 C C . LEU A 1 94 ? -13.270 23.092 57.508 1.00 81.81 94 LEU A C 1
ATOM 736 O O . LE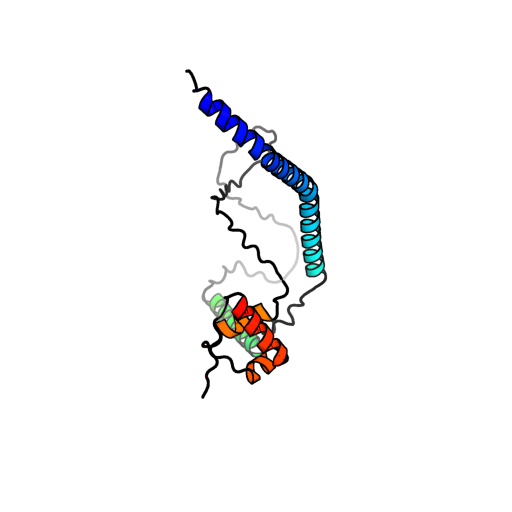U A 1 94 ? -14.201 22.623 58.164 1.00 81.81 94 LEU A O 1
ATOM 740 N N . PRO A 1 95 ? -12.658 24.229 57.887 1.00 71.94 95 PRO A N 1
ATOM 741 C CA . PRO A 1 95 ? -13.174 25.039 58.980 1.00 71.94 95 PRO A CA 1
ATOM 742 C C . PRO A 1 95 ? -14.558 25.570 58.602 1.00 71.94 95 PRO A C 1
ATOM 744 O O . PRO A 1 95 ? -14.773 25.985 57.458 1.00 71.94 95 PRO A O 1
ATOM 747 N N . GLU A 1 96 ? -15.488 25.590 59.561 1.00 68.56 96 GLU A N 1
ATOM 748 C CA . GLU A 1 96 ? -16.786 26.215 59.328 1.00 68.56 96 GLU A CA 1
ATOM 749 C C . GLU A 1 96 ? -16.573 27.660 58.852 1.00 68.56 96 GLU A C 1
ATOM 751 O O . GLU A 1 96 ? -15.787 28.407 59.457 1.00 68.56 96 GLU A O 1
ATOM 756 N N . PRO A 1 97 ? -17.238 28.072 57.757 1.00 65.06 97 PRO A N 1
ATOM 757 C CA . PRO A 1 97 ? -17.174 29.452 57.319 1.00 65.06 97 PRO A CA 1
ATOM 758 C C . PRO A 1 97 ? -17.664 30.335 58.473 1.00 65.06 97 PRO A C 1
ATOM 760 O O . PRO A 1 97 ? -18.638 29.973 59.139 1.00 65.06 97 PRO A O 1
ATOM 763 N N . PRO A 1 98 ? -17.005 31.475 58.751 1.00 64.88 98 PRO A N 1
ATOM 764 C CA . PRO A 1 98 ? -17.371 32.312 59.883 1.00 64.88 98 PRO A CA 1
ATOM 765 C C . PRO A 1 98 ? -18.856 32.665 59.793 1.00 64.88 98 PRO A C 1
ATOM 767 O O . PRO A 1 98 ? -19.296 33.303 58.835 1.00 64.88 98 PRO A O 1
ATOM 770 N N . ALA A 1 99 ? -19.622 32.212 60.789 1.00 55.84 99 ALA A N 1
ATOM 771 C CA . ALA A 1 99 ? -21.054 32.436 60.892 1.00 55.84 99 ALA A CA 1
ATOM 772 C C . ALA A 1 99 ? -21.319 33.935 61.058 1.00 55.84 99 ALA A C 1
ATOM 774 O O . ALA A 1 99 ? -21.354 34.464 62.172 1.00 55.84 99 ALA A O 1
ATOM 775 N N . ASN A 1 100 ? -21.490 34.643 59.944 1.00 52.03 100 ASN A N 1
ATOM 776 C CA . ASN A 1 100 ? -21.932 36.019 59.999 1.00 52.03 100 ASN A CA 1
ATOM 777 C C . ASN A 1 100 ? -23.444 36.016 60.233 1.00 52.03 100 ASN A C 1
ATOM 779 O O . ASN A 1 100 ? -24.219 35.692 59.342 1.00 52.03 100 ASN A O 1
ATOM 783 N N . ALA A 1 101 ? -23.806 36.362 61.467 1.00 45.84 101 ALA A N 1
ATOM 784 C CA . ALA A 1 101 ? -25.115 36.803 61.928 1.00 45.84 101 ALA A CA 1
ATOM 785 C C . ALA A 1 101 ? -26.320 35.892 61.622 1.00 45.84 101 ALA A C 1
ATOM 787 O O . ALA A 1 101 ? -26.856 35.830 60.519 1.00 45.84 101 ALA A O 1
ATOM 788 N N . LYS A 1 102 ? -26.867 35.323 62.702 1.00 51.09 102 LYS A N 1
ATOM 789 C CA . LYS A 1 102 ? -28.291 34.987 62.805 1.00 51.09 102 LYS A CA 1
ATOM 790 C C . LYS A 1 102 ? -29.122 36.123 62.197 1.00 51.09 102 LYS A C 1
ATOM 792 O O . LYS A 1 102 ? -29.033 37.253 62.674 1.00 51.09 102 LYS A O 1
ATOM 797 N N . THR A 1 103 ? -29.971 35.819 61.227 1.00 37.78 103 THR A N 1
ATOM 798 C CA . THR A 1 103 ? -31.145 36.647 60.946 1.00 37.78 103 THR A CA 1
ATOM 799 C C . THR A 1 103 ? -32.388 35.764 61.045 1.00 37.78 103 THR A C 1
ATOM 801 O O . THR A 1 103 ? -32.447 34.727 60.386 1.00 37.78 103 THR A O 1
ATOM 804 N N . PRO A 1 104 ? -33.336 36.104 61.937 1.00 43.56 104 PRO A N 1
ATOM 805 C CA . PRO A 1 104 ? -34.641 35.466 61.986 1.00 43.56 104 PRO A CA 1
ATOM 806 C C . PRO A 1 104 ? -35.460 35.897 60.764 1.00 43.56 104 PRO A C 1
ATOM 808 O O . PRO A 1 104 ? -35.229 36.962 60.190 1.00 43.56 104 PRO A O 1
ATOM 811 N N . GLU A 1 105 ? -36.431 35.071 60.388 1.00 47.62 105 GLU A N 1
ATOM 812 C CA . GLU A 1 105 ? -37.528 35.465 59.504 1.00 47.62 105 GLU A CA 1
ATOM 813 C C . GLU A 1 105 ? -38.139 36.797 59.977 1.00 47.62 105 GLU A C 1
ATOM 815 O O . GLU A 1 105 ? -38.377 36.946 61.177 1.00 47.62 105 GLU A O 1
ATOM 820 N N . THR A 1 106 ? -38.370 37.748 59.055 1.00 34.25 106 THR A N 1
ATOM 821 C CA . THR A 1 106 ? -39.551 38.645 58.918 1.00 34.25 106 THR A CA 1
ATOM 822 C C . THR A 1 106 ? -39.192 39.901 58.088 1.00 34.25 106 THR A C 1
ATOM 824 O O . THR A 1 106 ? -38.305 40.662 58.448 1.00 34.25 106 THR A O 1
ATOM 827 N N . GLU A 1 107 ? -39.910 40.069 56.971 1.00 39.00 107 GLU A N 1
ATOM 828 C CA . GLU A 1 107 ? -40.360 41.296 56.274 1.00 39.00 107 GLU A CA 1
ATOM 829 C C . GLU A 1 107 ? -39.442 42.513 55.969 1.00 39.00 107 GLU A C 1
ATOM 831 O O . GLU A 1 107 ? -38.788 43.113 56.810 1.00 39.00 107 GLU A O 1
ATOM 836 N N . GLN A 1 108 ? -39.620 42.980 54.723 1.00 36.53 108 GLN A N 1
ATOM 837 C CA . GLN A 1 108 ? -39.659 44.376 54.255 1.00 36.53 108 GLN A CA 1
ATOM 838 C C . GLN A 1 108 ? -38.391 45.268 54.220 1.00 36.53 108 GLN A C 1
ATOM 840 O O . GLN A 1 108 ? -37.998 45.933 55.169 1.00 36.53 108 GLN A O 1
ATOM 845 N N . THR A 1 109 ? -38.013 45.534 52.963 1.00 38.00 109 THR A N 1
ATOM 846 C CA . THR A 1 109 ? -37.719 46.854 52.365 1.00 38.00 109 THR A CA 1
ATOM 847 C C . THR A 1 109 ? -36.319 47.474 52.457 1.00 38.00 109 THR A C 1
ATOM 849 O O . THR A 1 109 ? -35.696 47.632 53.498 1.00 38.00 109 THR A O 1
ATOM 852 N N . THR A 1 110 ? -35.958 48.007 51.286 1.00 38.28 110 THR A N 1
ATOM 853 C CA . THR A 1 110 ? -34.963 49.041 50.974 1.00 38.28 110 THR A CA 1
ATOM 854 C C . THR A 1 110 ? -33.511 48.591 50.816 1.00 38.28 110 THR A C 1
ATOM 856 O O . THR A 1 110 ? -32.789 48.265 51.750 1.00 38.28 110 THR A O 1
ATOM 859 N N . LEU A 1 111 ? -33.111 48.616 49.544 1.00 54.12 111 LEU A N 1
ATOM 860 C CA . LEU A 1 111 ? -31.773 48.433 49.008 1.00 54.12 111 LEU A CA 1
ATOM 861 C C . LEU A 1 111 ? -30.750 49.272 49.783 1.00 54.12 111 LEU A C 1
ATOM 863 O O . LEU A 1 111 ? -30.848 50.498 49.817 1.00 54.12 111 LEU A O 1
ATOM 867 N N . LYS A 1 112 ? -29.737 48.610 50.342 1.00 52.81 112 LYS A N 1
ATOM 868 C CA . LYS A 1 112 ? -28.499 49.248 50.788 1.00 52.81 112 LYS A CA 1
ATOM 869 C C . LYS A 1 112 ? -27.318 48.558 50.121 1.00 52.81 112 LYS A C 1
ATOM 871 O O . LYS A 1 112 ? -26.863 47.506 50.545 1.00 52.81 112 LYS A O 1
ATOM 876 N N . GLU A 1 113 ? -26.949 49.151 48.992 1.00 48.41 113 GLU A N 1
ATOM 877 C CA . GLU A 1 113 ? -25.580 49.485 48.600 1.00 48.41 113 GLU A CA 1
ATOM 878 C C . GLU A 1 113 ? -24.473 48.589 49.180 1.00 48.41 113 GLU A C 1
ATOM 880 O O . GLU A 1 113 ? -23.989 48.786 50.294 1.00 48.41 113 GLU A O 1
ATOM 885 N N . MET A 1 114 ? -24.040 47.618 48.375 1.00 50.75 114 MET A N 1
ATOM 886 C CA . MET A 1 114 ? -22.802 46.881 48.599 1.00 50.75 114 MET A CA 1
ATOM 887 C C . MET A 1 114 ? -21.702 47.557 47.777 1.00 50.75 114 MET A C 1
ATOM 889 O O . MET A 1 114 ? -21.670 47.455 46.552 1.00 50.75 114 MET A O 1
ATOM 893 N N . VAL A 1 115 ? -20.815 48.285 48.454 1.00 54.44 115 VAL A N 1
ATOM 894 C CA . VAL A 1 115 ? -19.625 48.878 47.838 1.00 54.44 115 VAL A CA 1
ATOM 895 C C . VAL A 1 115 ? -18.564 47.790 47.709 1.00 54.44 115 VAL A C 1
ATOM 897 O O . VAL A 1 115 ? -18.059 47.276 48.707 1.00 54.44 115 VAL A O 1
ATOM 900 N N . ALA A 1 116 ? -18.213 47.443 46.474 1.00 52.28 116 ALA A N 1
ATOM 901 C CA . ALA A 1 116 ? -17.042 46.627 46.194 1.00 52.28 116 ALA A CA 1
ATOM 902 C C . ALA A 1 116 ? -15.775 47.459 46.460 1.00 52.28 116 ALA A C 1
ATOM 904 O O . ALA A 1 116 ? -15.503 48.423 45.743 1.00 52.28 116 ALA A O 1
ATOM 905 N N . LEU A 1 117 ? -14.975 47.088 47.466 1.00 50.72 117 LEU A N 1
ATOM 906 C CA . LEU A 1 117 ? -13.604 47.587 47.589 1.00 50.72 117 LEU A CA 1
ATOM 907 C C . LEU A 1 117 ? -12.728 46.845 46.575 1.00 50.72 117 LEU A C 1
ATOM 909 O O . LEU A 1 117 ? -12.053 45.868 46.899 1.00 50.72 117 LEU A O 1
ATOM 913 N N . ALA A 1 118 ? -12.758 47.306 45.325 1.00 52.53 118 ALA A N 1
ATOM 914 C CA . ALA A 1 118 ? -11.749 46.929 44.349 1.00 52.53 118 ALA A CA 1
ATOM 915 C C . ALA A 1 118 ? -10.389 47.405 44.874 1.00 52.53 118 ALA A C 1
ATOM 917 O O . ALA A 1 118 ? -10.121 48.603 44.989 1.00 52.53 118 ALA A O 1
ATOM 918 N N . THR A 1 119 ? -9.545 46.446 45.249 1.00 42.59 119 THR A N 1
ATOM 919 C CA . THR A 1 119 ? -8.186 46.731 45.694 1.00 42.59 119 THR A CA 1
ATOM 920 C C . THR A 1 119 ? -7.367 47.125 44.475 1.00 42.59 119 THR A C 1
ATOM 922 O O . THR A 1 119 ? -7.098 46.327 43.583 1.00 42.59 119 THR A O 1
ATOM 925 N N . ASN A 1 120 ? -7.015 48.403 44.456 1.00 64.12 120 ASN A N 1
ATOM 926 C CA . ASN A 1 120 ? -5.995 49.018 43.628 1.00 64.12 120 ASN A CA 1
ATOM 927 C C . ASN A 1 120 ? -4.658 48.268 43.760 1.00 64.12 120 ASN A C 1
ATOM 929 O O . ASN A 1 120 ? -4.037 48.299 44.822 1.00 64.12 120 ASN A O 1
ATOM 933 N N . CYS A 1 121 ? -4.193 47.665 42.668 1.00 43.38 121 CYS A N 1
ATOM 934 C CA . CYS A 1 121 ? -2.767 47.505 42.403 1.00 43.38 121 CYS A CA 1
ATOM 935 C C . CYS A 1 121 ? -2.491 47.960 40.967 1.00 43.38 121 CYS A C 1
ATOM 937 O O . CYS A 1 121 ? -2.910 47.338 39.995 1.00 43.38 121 CYS A O 1
ATOM 939 N N . SER A 1 122 ? -1.825 49.107 40.884 1.00 57.25 122 SER A N 1
ATOM 940 C CA . SER A 1 122 ? -1.419 49.832 39.691 1.00 57.25 122 SER A CA 1
ATOM 941 C C . SER A 1 122 ? -0.585 48.998 38.719 1.00 57.25 122 SER A C 1
ATOM 943 O O . SER A 1 122 ? 0.454 48.460 39.097 1.00 57.25 122 SER A O 1
ATOM 945 N N . GLN A 1 123 ? -0.916 49.069 37.430 1.00 42.16 123 GLN A N 1
ATOM 946 C CA . GLN A 1 123 ? 0.125 49.140 36.411 1.00 42.16 123 GLN A CA 1
ATOM 947 C C . GLN A 1 123 ? -0.294 50.088 35.288 1.00 42.16 123 GLN A C 1
ATOM 949 O O . GLN A 1 123 ? -1.453 50.173 34.892 1.00 42.16 123 GLN A O 1
ATOM 954 N N . THR A 1 124 ? 0.670 50.908 34.897 1.00 37.66 124 THR A N 1
ATOM 955 C CA . THR A 1 124 ? 0.537 52.167 34.172 1.00 37.66 124 THR A CA 1
ATOM 956 C C . THR A 1 124 ? -0.036 51.992 32.770 1.00 37.66 124 THR A C 1
ATOM 958 O O . THR A 1 124 ? 0.614 51.420 31.899 1.00 37.66 124 THR A O 1
ATOM 961 N N . VAL A 1 125 ? -1.204 52.589 32.536 1.00 35.12 125 VAL A N 1
ATOM 962 C CA . VAL A 1 125 ? -1.654 53.026 31.212 1.00 35.12 125 VAL A CA 1
ATOM 963 C C . VAL A 1 125 ? -1.225 54.480 31.056 1.00 35.12 125 VAL A C 1
ATOM 965 O O . VAL A 1 125 ? -1.710 55.348 31.780 1.00 35.12 125 VAL A O 1
ATOM 968 N N . ASN A 1 126 ? -0.327 54.741 30.107 1.00 35.53 126 ASN A N 1
ATOM 969 C CA . ASN A 1 126 ? -0.295 56.022 29.417 1.00 35.53 126 ASN A CA 1
ATOM 970 C C . ASN A 1 126 ? -0.850 55.796 28.014 1.00 35.53 126 ASN A C 1
ATOM 972 O O . ASN A 1 126 ? -0.540 54.818 27.339 1.00 35.53 126 ASN A O 1
ATOM 976 N N . ARG A 1 127 ? -1.767 56.683 27.670 1.00 38.31 127 ARG A N 1
ATOM 977 C CA . ARG A 1 127 ? -2.791 56.584 26.643 1.00 38.31 127 ARG A CA 1
ATOM 978 C C . ARG A 1 127 ? -2.337 57.349 25.410 1.00 38.31 127 ARG A C 1
ATOM 980 O O . ARG A 1 127 ? -2.072 58.535 25.534 1.00 38.31 127 ARG A O 1
ATOM 987 N N . GLU A 1 128 ? -2.400 56.718 24.244 1.00 30.55 128 GLU A N 1
ATOM 988 C CA . GLU A 1 128 ? -2.989 57.335 23.055 1.00 30.55 128 GLU A CA 1
ATOM 989 C C . GLU A 1 128 ? -3.449 56.250 22.075 1.00 30.55 128 GLU A C 1
ATOM 991 O O . GLU A 1 128 ? -2.834 55.201 21.922 1.00 30.55 128 GLU A O 1
ATOM 996 N N . THR A 1 129 ? -4.640 56.473 21.540 1.00 39.75 129 THR A N 1
ATOM 997 C CA . THR A 1 129 ? -5.465 55.559 20.752 1.00 39.75 129 THR A CA 1
ATOM 998 C C . THR A 1 129 ? -4.918 55.348 19.346 1.00 39.75 129 THR A C 1
ATOM 1000 O O . THR A 1 129 ? -4.539 56.332 18.719 1.00 39.75 129 THR A O 1
ATOM 1003 N N . VAL A 1 130 ? -5.018 54.119 18.831 1.00 34.84 130 VAL A N 1
ATOM 1004 C CA . VAL A 1 130 ? -5.643 53.717 17.548 1.00 34.84 130 VAL A CA 1
ATOM 1005 C C . VAL A 1 130 ? -5.120 52.321 17.174 1.00 34.84 130 VAL A C 1
ATOM 1007 O O . VAL A 1 130 ? -3.924 52.072 17.215 1.00 34.84 130 VAL A O 1
ATOM 1010 N N . GLU A 1 131 ? -6.082 51.438 16.904 1.00 41.06 131 GLU A N 1
ATOM 1011 C CA . GLU A 1 131 ? -6.044 50.151 16.192 1.00 41.06 131 GLU A CA 1
ATOM 1012 C C . GLU A 1 131 ? -4.688 49.494 15.895 1.00 41.06 131 GLU A C 1
ATOM 1014 O O . GLU A 1 131 ? -3.956 49.965 15.037 1.00 41.06 131 GLU A O 1
ATOM 1019 N N . GLU A 1 132 ? -4.442 48.317 16.483 1.00 30.12 132 GLU A N 1
ATOM 1020 C CA . GLU A 1 132 ? -4.082 47.114 15.719 1.00 30.12 132 GLU A CA 1
ATOM 1021 C C . GLU A 1 132 ? -4.091 45.860 16.603 1.00 30.12 132 GLU A C 1
ATOM 1023 O O . GLU A 1 132 ? -3.849 45.891 17.810 1.00 30.12 132 GLU A O 1
ATOM 1028 N N . SER A 1 133 ? -4.411 44.754 15.945 1.00 42.62 133 SER A N 1
ATOM 1029 C CA . SER A 1 133 ? -4.440 43.368 16.389 1.00 42.62 133 SER A CA 1
ATOM 1030 C C . SER A 1 133 ? -3.203 42.946 17.195 1.00 42.62 133 SER A C 1
ATOM 1032 O O . SER A 1 133 ? -2.069 43.099 16.748 1.00 42.62 133 SER A O 1
ATOM 1034 N N . GLY A 1 134 ? -3.437 42.358 18.372 1.00 27.64 134 GLY A N 1
ATOM 1035 C CA . GLY A 1 134 ? -2.406 41.826 19.263 1.00 27.64 134 GLY A CA 1
ATOM 1036 C C . GLY A 1 134 ? -2.233 40.314 19.130 1.00 27.64 134 GLY A C 1
ATOM 1037 O O . GLY A 1 134 ? -3.087 39.540 19.554 1.00 27.64 134 GLY A O 1
ATOM 1038 N N . ASP A 1 135 ? -1.100 39.951 18.544 1.00 33.25 135 ASP A N 1
ATOM 1039 C CA . ASP A 1 135 ? -0.440 38.649 18.470 1.00 33.25 135 ASP A CA 1
ATOM 1040 C C . ASP A 1 135 ? -0.193 37.997 19.847 1.00 33.25 135 ASP A C 1
ATOM 1042 O O . ASP A 1 135 ? 0.115 38.688 20.818 1.00 33.25 135 ASP A O 1
ATOM 1046 N N . SER A 1 136 ? -0.275 36.664 19.911 1.00 39.12 136 SER A N 1
ATOM 1047 C CA . SER A 1 136 ? 0.702 35.817 20.615 1.00 39.12 136 SER A CA 1
ATOM 1048 C C . SER A 1 136 ? 0.266 34.356 20.545 1.00 39.12 136 SER A C 1
ATOM 1050 O O . SER A 1 136 ? -0.561 33.932 21.338 1.00 39.12 136 SER A O 1
ATOM 1052 N N . HIS A 1 137 ? 0.848 33.580 19.630 1.00 42.94 137 HIS A N 1
ATOM 1053 C CA . HIS A 1 137 ? 1.305 32.211 19.906 1.00 42.94 137 HIS A CA 1
ATOM 1054 C C . HIS A 1 137 ? 2.417 31.871 18.908 1.00 42.94 137 HIS A C 1
ATOM 1056 O O . HIS A 1 137 ? 2.228 31.175 17.911 1.00 42.94 137 HIS A O 1
ATOM 1062 N N . GLN A 1 138 ? 3.624 32.352 19.206 1.00 51.94 138 GLN A N 1
ATOM 1063 C CA . GLN A 1 138 ? 4.843 31.780 18.648 1.00 51.94 138 GLN A CA 1
ATOM 1064 C C . GLN A 1 138 ? 4.957 30.327 19.125 1.00 51.94 138 GLN A C 1
ATOM 1066 O O . GLN A 1 138 ? 5.371 30.054 20.247 1.00 51.94 138 GLN A O 1
ATOM 1071 N N . THR A 1 139 ? 4.605 29.379 18.261 1.00 43.91 139 THR A N 1
ATOM 1072 C CA . THR A 1 139 ? 5.129 28.010 18.328 1.00 43.91 139 THR A CA 1
ATOM 1073 C C . THR A 1 139 ? 5.633 27.627 16.947 1.00 43.91 139 THR A C 1
ATOM 1075 O O . THR A 1 139 ? 4.943 27.045 16.117 1.00 43.91 139 THR A O 1
ATOM 1078 N N . LEU A 1 140 ? 6.886 28.012 16.707 1.00 44.81 140 LEU A N 1
ATOM 1079 C CA . LEU A 1 140 ? 7.736 27.489 15.646 1.00 44.81 140 LEU A CA 1
ATOM 1080 C C . LEU A 1 140 ? 7.949 25.986 15.875 1.00 44.81 140 LEU A C 1
ATOM 1082 O O . LEU A 1 140 ? 8.947 25.570 16.464 1.00 44.81 140 LEU A O 1
ATOM 1086 N N . PHE A 1 141 ? 7.033 25.151 15.393 1.00 43.09 141 PHE A N 1
ATOM 1087 C CA . PHE A 1 141 ? 7.340 23.742 15.177 1.00 43.09 141 PHE A CA 1
ATOM 1088 C C . PHE A 1 141 ? 8.159 23.625 13.892 1.00 43.09 141 PHE A C 1
ATOM 1090 O O . PHE A 1 141 ? 7.642 23.488 12.790 1.00 43.09 141 PHE A O 1
ATOM 1097 N N . SER A 1 142 ? 9.476 23.721 14.054 1.00 38.59 142 SER A N 1
ATOM 1098 C CA . SER A 1 142 ? 10.442 23.300 13.045 1.00 38.59 142 SER A CA 1
ATOM 1099 C C . SER A 1 142 ? 10.370 21.778 12.919 1.00 38.59 142 SER A C 1
ATOM 1101 O O . SER A 1 142 ? 10.895 21.044 13.758 1.00 38.59 142 SER A O 1
ATOM 1103 N N . TYR A 1 143 ? 9.694 21.286 11.884 1.00 47.94 143 TYR A N 1
ATOM 1104 C CA . TYR A 1 143 ? 9.774 19.883 11.489 1.00 47.94 143 TYR A CA 1
ATOM 1105 C C . TYR A 1 143 ? 11.176 19.631 10.929 1.00 47.94 143 TYR A C 1
ATOM 1107 O O . TYR A 1 143 ? 11.491 19.907 9.770 1.00 47.94 143 TYR A O 1
ATOM 1115 N N . LYS A 1 144 ? 12.049 19.099 11.787 1.00 49.53 144 LYS A N 1
ATOM 1116 C CA . LYS A 1 144 ? 13.238 18.369 11.353 1.00 49.53 144 LYS A CA 1
ATOM 1117 C C . LYS A 1 144 ? 12.767 17.278 10.394 1.00 49.53 144 LYS A C 1
ATOM 1119 O O . LYS A 1 144 ? 12.020 16.392 10.789 1.00 49.53 144 LYS A O 1
ATOM 1124 N N . LYS A 1 145 ? 13.213 17.390 9.143 1.00 49.66 145 LYS A N 1
ATOM 1125 C CA . LYS A 1 145 ? 13.125 16.392 8.077 1.00 49.66 145 LYS A CA 1
ATOM 1126 C C . LYS A 1 145 ? 13.355 14.982 8.634 1.00 49.66 145 LYS A C 1
ATOM 1128 O O . LYS A 1 145 ? 14.494 14.582 8.856 1.00 49.66 145 LYS A O 1
ATOM 1133 N N . ALA A 1 146 ? 12.267 14.270 8.896 1.00 53.72 146 ALA A N 1
ATOM 1134 C CA . ALA A 1 146 ? 12.263 12.825 8.962 1.00 53.72 146 ALA A CA 1
ATOM 1135 C C . ALA A 1 146 ? 11.992 12.368 7.531 1.00 53.72 146 ALA A C 1
ATOM 1137 O O . ALA A 1 146 ? 10.954 12.709 6.963 1.00 53.72 146 ALA A O 1
ATOM 1138 N N . ASP A 1 147 ? 12.954 11.681 6.923 1.00 47.75 147 ASP A N 1
ATOM 1139 C CA . ASP A 1 147 ? 12.745 11.027 5.639 1.00 47.75 147 ASP A CA 1
ATOM 1140 C C . ASP A 1 147 ? 11.684 9.943 5.851 1.00 47.75 147 ASP A C 1
ATOM 1142 O O . ASP A 1 147 ? 11.968 8.867 6.380 1.00 47.75 147 ASP A O 1
ATOM 1146 N N . ILE A 1 148 ? 10.438 10.260 5.498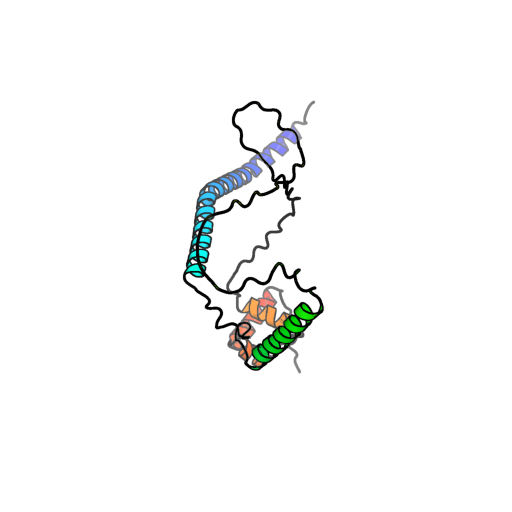 1.00 55.84 148 ILE A N 1
ATOM 1147 C CA . ILE A 1 148 ? 9.332 9.307 5.482 1.00 55.84 148 ILE A CA 1
ATOM 1148 C C . ILE A 1 148 ? 9.720 8.245 4.454 1.00 55.84 148 ILE A C 1
ATOM 1150 O O . ILE A 1 148 ? 9.675 8.489 3.252 1.00 55.84 148 ILE A O 1
ATOM 1154 N N . HIS A 1 149 ? 10.175 7.085 4.925 1.00 49.16 149 HIS A N 1
ATOM 1155 C CA . HIS A 1 149 ? 10.311 5.916 4.069 1.00 49.16 149 HIS A CA 1
ATOM 1156 C C . HIS A 1 149 ? 8.898 5.446 3.752 1.00 49.16 149 HIS A C 1
ATOM 1158 O O . HIS A 1 149 ? 8.208 4.885 4.600 1.00 49.16 149 HIS A O 1
ATOM 1164 N N . GLU A 1 150 ? 8.459 5.769 2.543 1.00 46.03 150 GLU A N 1
ATOM 1165 C CA . GLU A 1 150 ? 7.204 5.329 1.959 1.00 46.03 150 GLU A CA 1
ATOM 1166 C C . GLU A 1 150 ? 7.157 3.797 1.975 1.00 46.03 150 GLU A C 1
ATOM 1168 O O . GLU A 1 150 ? 7.828 3.116 1.200 1.00 46.03 150 GLU A O 1
ATOM 1173 N N . ILE A 1 151 ? 6.388 3.232 2.905 1.00 53.53 151 ILE A N 1
ATOM 1174 C CA . ILE A 1 151 ? 6.086 1.805 2.893 1.00 53.53 151 ILE A CA 1
ATOM 1175 C C . ILE A 1 151 ? 4.940 1.642 1.900 1.00 53.53 151 ILE A C 1
ATOM 1177 O O . ILE A 1 151 ? 3.775 1.855 2.230 1.00 53.53 151 ILE A O 1
ATOM 1181 N N . SER A 1 152 ? 5.281 1.314 0.657 1.00 39.88 152 SER A N 1
ATOM 1182 C CA . SER A 1 152 ? 4.300 1.007 -0.381 1.00 39.88 152 SER A CA 1
ATOM 1183 C C . SER A 1 152 ? 3.654 -0.348 -0.060 1.00 39.88 152 SER A C 1
ATOM 1185 O O . SER A 1 152 ? 4.154 -1.406 -0.442 1.00 39.88 152 SER A O 1
ATOM 1187 N N . LEU A 1 153 ? 2.572 -0.335 0.721 1.00 48.69 153 LEU A N 1
ATOM 1188 C CA . LEU A 1 153 ? 1.746 -1.514 0.974 1.00 48.69 153 LEU A CA 1
ATOM 1189 C C . LEU A 1 153 ? 0.795 -1.688 -0.208 1.00 48.69 153 LEU A C 1
ATOM 1191 O O . LEU A 1 153 ? -0.323 -1.176 -0.215 1.00 48.69 153 LEU A O 1
ATOM 1195 N N . LYS A 1 154 ? 1.250 -2.412 -1.230 1.00 53.41 154 LYS A N 1
ATOM 1196 C CA . LYS A 1 154 ? 0.337 -2.946 -2.238 1.00 53.41 154 LYS A CA 1
ATOM 1197 C C . LYS A 1 154 ? -0.558 -3.964 -1.539 1.00 53.41 154 LYS A C 1
ATOM 1199 O O . LYS A 1 154 ? -0.091 -5.029 -1.144 1.00 53.41 154 LYS A O 1
ATOM 1204 N N . VAL A 1 155 ? -1.834 -3.625 -1.372 1.00 50.00 155 VAL A N 1
ATOM 1205 C CA . VAL A 1 155 ? -2.883 -4.593 -1.031 1.00 50.00 155 VAL A CA 1
ATOM 1206 C C . VAL A 1 155 ? -3.162 -5.394 -2.301 1.00 50.00 155 VAL A C 1
ATOM 1208 O O . VAL A 1 155 ? -4.138 -5.178 -3.012 1.00 50.00 155 VAL A O 1
ATOM 1211 N N . GLU A 1 156 ? -2.214 -6.252 -2.654 1.00 56.62 156 GLU A N 1
ATOM 1212 C CA . GLU A 1 156 ? -2.420 -7.295 -3.644 1.00 56.62 156 GLU A CA 1
ATOM 1213 C C . GLU A 1 156 ? -3.190 -8.404 -2.924 1.00 56.62 156 GLU A C 1
ATOM 1215 O O . GLU A 1 156 ? -2.814 -8.788 -1.814 1.00 56.62 156 GLU A O 1
ATOM 1220 N N . ASN A 1 157 ? -4.312 -8.864 -3.491 1.00 60.12 157 ASN A N 1
ATOM 1221 C CA . ASN A 1 157 ? -4.997 -10.044 -2.961 1.00 60.12 157 ASN A CA 1
ATOM 1222 C C . ASN A 1 157 ? -3.944 -11.153 -2.854 1.00 60.12 157 ASN A C 1
ATOM 1224 O O . ASN A 1 157 ? -3.361 -11.493 -3.888 1.00 60.12 157 ASN A O 1
ATOM 1228 N N . PRO A 1 158 ? -3.639 -11.658 -1.644 1.00 68.00 158 PRO A N 1
ATOM 1229 C CA . PRO A 1 158 ? -2.505 -12.543 -1.473 1.00 68.00 158 PRO A CA 1
ATOM 1230 C C . PRO A 1 158 ? -2.766 -13.789 -2.309 1.00 68.00 158 PRO A C 1
ATOM 1232 O O . PRO A 1 158 ? -3.794 -14.453 -2.154 1.00 68.00 158 PRO A O 1
ATOM 1235 N N . SER A 1 159 ? -1.865 -14.065 -3.250 1.00 79.06 159 SER A N 1
ATOM 1236 C CA . SER A 1 159 ? -1.964 -15.277 -4.049 1.00 79.06 159 SER A CA 1
ATOM 1237 C C . SER A 1 159 ? -1.875 -16.485 -3.114 1.00 79.06 159 SER A C 1
ATOM 1239 O O . SER A 1 159 ? -1.240 -16.411 -2.058 1.00 79.06 159 SER A O 1
ATOM 1241 N N . LEU A 1 160 ? -2.490 -17.611 -3.489 1.00 83.44 160 LEU A N 1
ATOM 1242 C CA . LEU A 1 160 ? -2.402 -18.852 -2.709 1.00 83.44 160 LEU A CA 1
ATOM 1243 C C . LEU A 1 160 ? -0.941 -19.198 -2.365 1.00 83.44 160 LEU A C 1
ATOM 1245 O O . LEU A 1 160 ? -0.653 -19.650 -1.263 1.00 83.44 160 LEU A O 1
ATOM 1249 N N . GLU A 1 161 ? -0.011 -18.912 -3.280 1.00 84.81 161 GLU A N 1
ATOM 1250 C CA . GLU A 1 161 ? 1.425 -19.101 -3.081 1.00 84.81 161 GLU A CA 1
ATOM 1251 C C . GLU A 1 161 ? 2.002 -18.224 -1.959 1.00 84.81 161 GLU A C 1
ATOM 1253 O O . GLU A 1 161 ? 2.849 -18.690 -1.200 1.00 84.81 161 GLU A O 1
ATOM 1258 N N . ASP A 1 162 ? 1.565 -16.970 -1.826 1.00 85.69 162 ASP A N 1
ATOM 1259 C CA . ASP A 1 162 ? 2.063 -16.063 -0.787 1.00 85.69 162 ASP A CA 1
ATOM 1260 C C . ASP A 1 162 ? 1.495 -16.428 0.590 1.00 85.69 162 ASP A C 1
ATOM 1262 O O . ASP A 1 162 ? 2.229 -16.419 1.580 1.00 85.69 162 ASP A O 1
ATOM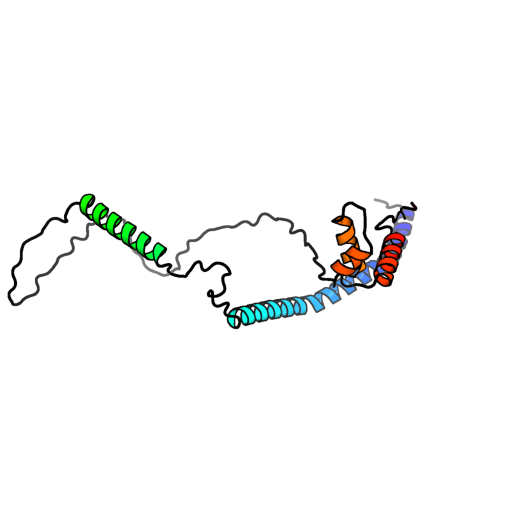 1266 N N . VAL A 1 163 ? 0.219 -16.829 0.655 1.00 86.69 163 VAL A N 1
ATOM 1267 C CA . VAL A 1 163 ? -0.387 -17.340 1.897 1.00 86.69 163 VAL A CA 1
ATOM 1268 C C . VAL A 1 163 ? 0.292 -18.643 2.325 1.00 86.69 163 VAL A C 1
ATOM 1270 O O . VAL A 1 163 ? 0.626 -18.814 3.498 1.00 86.69 163 VAL A O 1
ATOM 1273 N N . LEU A 1 164 ? 0.565 -19.541 1.374 1.00 88.00 164 LEU A N 1
ATOM 1274 C CA . LEU A 1 164 ? 1.262 -20.800 1.625 1.00 88.00 164 LEU A CA 1
ATOM 1275 C C . LEU A 1 164 ? 2.721 -20.573 2.044 1.00 88.00 164 LEU A C 1
ATOM 1277 O O . LEU A 1 164 ? 3.212 -21.230 2.960 1.00 88.00 164 LEU A O 1
ATOM 1281 N N . PHE A 1 165 ? 3.406 -19.605 1.433 1.00 84.50 165 PHE A N 1
ATOM 1282 C CA . PHE A 1 165 ? 4.756 -19.212 1.826 1.00 84.50 165 PHE A CA 1
ATOM 1283 C C . PHE A 1 165 ? 4.798 -18.672 3.262 1.00 84.50 165 PHE A C 1
ATOM 1285 O O . PHE A 1 165 ? 5.663 -19.068 4.045 1.00 84.50 165 PHE A O 1
ATOM 1292 N N . GLU A 1 166 ? 3.842 -17.824 3.645 1.00 85.75 166 GLU A N 1
ATOM 1293 C CA . GLU A 1 166 ? 3.699 -17.340 5.023 1.00 85.75 166 GLU A CA 1
ATOM 1294 C C . GLU A 1 166 ? 3.366 -18.468 6.007 1.00 85.75 166 GLU A C 1
ATOM 1296 O O . GLU A 1 166 ? 3.932 -18.523 7.103 1.00 85.75 166 GLU A O 1
ATOM 1301 N N . TYR A 1 167 ? 2.508 -19.407 5.605 1.00 83.69 167 TYR A N 1
ATOM 1302 C CA . TYR A 1 167 ? 2.183 -20.590 6.398 1.00 83.69 167 TYR A CA 1
ATOM 1303 C C . TYR A 1 167 ? 3.426 -21.457 6.648 1.00 83.69 167 TYR A C 1
ATOM 1305 O O . TYR A 1 167 ? 3.705 -21.813 7.793 1.00 83.69 167 TYR A O 1
ATOM 1313 N N . VAL A 1 168 ? 4.239 -21.715 5.616 1.00 83.75 168 VAL A N 1
ATOM 1314 C CA . VAL A 1 168 ? 5.513 -22.452 5.727 1.00 83.75 168 VAL A CA 1
ATOM 1315 C C . VAL A 1 168 ? 6.540 -21.690 6.562 1.00 83.75 168 VAL A C 1
ATOM 1317 O O . VAL A 1 168 ? 7.273 -22.305 7.333 1.00 83.75 168 VAL A O 1
ATOM 1320 N N . ARG A 1 169 ? 6.595 -20.358 6.444 1.00 83.19 169 ARG A N 1
ATOM 1321 C CA . ARG A 1 169 ? 7.488 -19.500 7.239 1.00 83.19 169 ARG A CA 1
ATOM 1322 C C . ARG A 1 169 ? 7.139 -19.533 8.727 1.00 83.19 169 ARG A C 1
ATOM 1324 O O . ARG A 1 169 ? 8.034 -19.454 9.567 1.00 83.19 169 ARG A O 1
ATOM 1331 N N . LYS A 1 170 ? 5.845 -19.616 9.041 1.00 83.19 170 LYS A N 1
ATOM 1332 C CA . LYS A 1 170 ? 5.321 -19.717 10.407 1.00 83.19 170 LYS A CA 1
ATOM 1333 C C . LYS A 1 170 ? 5.413 -21.145 10.957 1.00 83.19 170 LYS A C 1
ATOM 1335 O O . LYS A 1 170 ? 5.577 -21.316 12.164 1.00 83.19 170 LYS A O 1
ATOM 1340 N N . GLY A 1 171 ? 5.307 -22.150 10.088 1.00 71.31 171 GLY A N 1
ATOM 1341 C CA . GLY A 1 171 ? 5.549 -23.556 10.393 1.00 71.31 171 GLY A CA 1
ATOM 1342 C C . GLY A 1 171 ? 7.036 -23.849 10.605 1.00 71.31 171 GLY A C 1
ATOM 1343 O O . GLY A 1 171 ? 7.915 -23.165 10.090 1.00 71.31 171 GLY A O 1
ATOM 1344 N N . ASN A 1 172 ? 7.357 -24.891 11.370 1.00 64.94 172 ASN A N 1
ATOM 1345 C CA . ASN A 1 172 ? 8.739 -25.254 11.709 1.00 64.94 172 ASN A CA 1
ATOM 1346 C C . ASN A 1 172 ? 9.486 -25.952 10.548 1.00 64.94 172 ASN A C 1
ATOM 1348 O O . ASN A 1 172 ? 10.179 -26.939 10.777 1.00 64.94 172 ASN A O 1
ATOM 1352 N N . ARG A 1 173 ? 9.364 -25.449 9.308 1.00 67.56 173 ARG A N 1
ATOM 1353 C CA . ARG A 1 173 ? 9.909 -26.046 8.065 1.00 67.56 173 ARG A CA 1
ATOM 1354 C C . ARG A 1 173 ? 9.377 -27.442 7.703 1.00 67.56 173 ARG A C 1
ATOM 1356 O O . ARG A 1 173 ? 9.941 -28.089 6.829 1.00 67.56 173 ARG A O 1
ATOM 1363 N N . GLU A 1 174 ? 8.297 -27.887 8.331 1.00 74.38 174 GLU A N 1
ATOM 1364 C CA . GLU A 1 174 ? 7.586 -29.122 7.991 1.00 74.38 174 GLU A CA 1
ATOM 1365 C C . GLU A 1 174 ? 6.135 -28.759 7.675 1.00 74.38 174 GLU A C 1
ATOM 1367 O O . GLU A 1 174 ? 5.544 -27.920 8.364 1.00 74.38 174 GLU A O 1
ATOM 1372 N N . ILE A 1 175 ? 5.595 -29.329 6.597 1.00 79.00 175 ILE A N 1
ATOM 1373 C CA . ILE A 1 175 ? 4.235 -29.054 6.137 1.00 79.00 175 ILE A CA 1
ATOM 1374 C C . ILE A 1 175 ? 3.455 -30.362 6.025 1.00 79.00 175 ILE A C 1
ATOM 1376 O O . ILE A 1 175 ? 3.782 -31.234 5.224 1.00 79.00 175 ILE A O 1
ATOM 1380 N N . ASP A 1 176 ? 2.407 -30.481 6.836 1.00 80.75 176 ASP A N 1
ATOM 1381 C CA . ASP A 1 176 ? 1.441 -31.570 6.738 1.00 80.75 176 ASP A CA 1
ATOM 1382 C C . ASP A 1 176 ? 0.373 -31.188 5.713 1.00 80.75 176 ASP A C 1
ATOM 1384 O O . ASP A 1 176 ? -0.419 -30.273 5.950 1.00 80.75 176 ASP A O 1
ATOM 1388 N N . LEU A 1 177 ? 0.322 -31.892 4.581 1.00 81.00 177 LEU A N 1
ATOM 1389 C CA . LEU A 1 177 ? -0.583 -31.558 3.474 1.00 81.00 177 LEU A CA 1
ATOM 1390 C C . LEU A 1 177 ? -2.067 -31.612 3.887 1.00 81.00 177 LEU A C 1
ATOM 1392 O O . LEU A 1 177 ? -2.865 -30.783 3.459 1.00 81.00 177 LEU A O 1
ATOM 1396 N N . THR A 1 178 ? -2.424 -32.539 4.779 1.00 82.31 178 THR A N 1
ATOM 1397 C CA . THR A 1 178 ? -3.787 -32.700 5.310 1.00 82.31 178 THR A CA 1
ATOM 1398 C C . THR A 1 178 ? -4.201 -31.542 6.212 1.00 82.31 178 THR A C 1
ATOM 1400 O O . THR A 1 178 ? -5.325 -31.056 6.129 1.00 82.31 178 THR A O 1
ATOM 1403 N N . ARG A 1 179 ? -3.288 -31.069 7.064 1.00 82.88 179 ARG A N 1
ATOM 1404 C CA . ARG A 1 179 ? -3.528 -29.932 7.958 1.00 82.88 179 ARG A CA 1
ATOM 1405 C C . ARG A 1 179 ? -3.533 -28.615 7.188 1.00 82.88 179 ARG A C 1
ATOM 1407 O O . ARG A 1 179 ? -4.379 -27.767 7.430 1.00 82.88 179 ARG A O 1
ATOM 1414 N N . CYS A 1 180 ? -2.635 -28.497 6.216 1.00 82.12 180 CYS A N 1
ATOM 1415 C CA . CYS A 1 180 ? -2.548 -27.367 5.305 1.00 82.12 180 CYS A CA 1
ATOM 1416 C C . CYS A 1 180 ? -3.839 -27.205 4.483 1.00 82.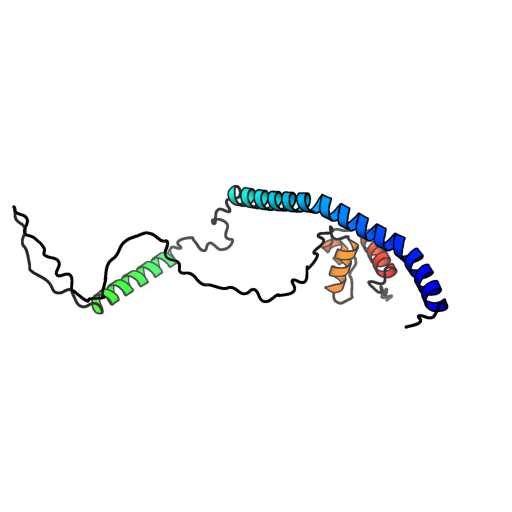12 180 CYS A C 1
ATOM 1418 O O . CYS A 1 180 ? -4.358 -26.099 4.394 1.00 82.12 180 CYS A O 1
ATOM 1420 N N . SER A 1 181 ? -4.416 -28.301 3.974 1.00 85.56 181 SER A N 1
ATOM 1421 C CA . SER A 1 181 ? -5.694 -28.275 3.244 1.00 85.56 181 SER A CA 1
ATOM 1422 C C . SER A 1 181 ? -6.862 -27.772 4.099 1.00 85.56 181 SER A C 1
ATOM 1424 O O . SER A 1 181 ? -7.662 -26.974 3.619 1.00 85.56 181 SER A O 1
ATOM 1426 N N . VAL A 1 182 ? -6.928 -28.168 5.376 1.00 87.00 182 VAL A N 1
ATOM 1427 C CA . VAL A 1 182 ? -7.967 -27.704 6.314 1.00 87.00 182 VAL A CA 1
ATOM 1428 C C . VAL A 1 182 ? -7.772 -26.238 6.705 1.00 87.00 182 VAL A C 1
ATOM 1430 O O . VAL A 1 182 ? -8.743 -25.491 6.774 1.00 87.00 182 VAL A O 1
ATOM 1433 N N . ASP A 1 183 ? -6.531 -25.817 6.951 1.00 83.56 183 ASP A N 1
ATOM 1434 C CA . ASP A 1 183 ? -6.226 -24.458 7.411 1.00 83.56 183 ASP A CA 1
ATOM 1435 C C . ASP A 1 183 ? -6.366 -23.406 6.292 1.00 83.56 183 ASP A C 1
ATOM 1437 O O . ASP A 1 183 ? -6.686 -22.251 6.576 1.00 83.56 183 ASP A O 1
ATOM 1441 N N . LEU A 1 184 ? -6.115 -23.788 5.032 1.00 83.56 184 LEU A N 1
ATOM 1442 C CA . LEU A 1 184 ? -6.194 -22.910 3.855 1.00 83.56 184 LEU A CA 1
ATOM 1443 C C . LEU A 1 184 ? -7.470 -23.108 3.018 1.00 83.56 184 LEU A C 1
ATOM 1445 O O . LEU A 1 184 ? -7.620 -22.426 2.008 1.00 83.56 184 LEU A O 1
ATOM 1449 N N . ASP A 1 185 ? -8.368 -24.025 3.400 1.00 82.88 185 ASP A N 1
ATOM 1450 C CA . ASP A 1 185 ? -9.594 -24.383 2.655 1.00 82.88 185 ASP A CA 1
ATOM 1451 C C . ASP A 1 185 ? -9.342 -24.609 1.149 1.00 82.88 185 ASP A C 1
ATOM 1453 O O . ASP A 1 185 ? -10.079 -24.155 0.275 1.00 82.88 185 ASP A O 1
ATOM 1457 N N . THR A 1 186 ? -8.220 -25.261 0.834 1.00 85.06 186 THR A N 1
ATOM 1458 C CA . THR A 1 186 ? -7.730 -25.451 -0.540 1.00 85.06 186 THR A CA 1
ATOM 1459 C C . THR A 1 186 ? -7.505 -26.936 -0.824 1.00 85.06 186 THR A C 1
ATOM 1461 O O . THR A 1 186 ? -7.212 -27.716 0.089 1.00 85.06 186 THR A O 1
ATOM 1464 N N . SER A 1 187 ? -7.630 -27.358 -2.086 1.00 87.50 187 SER A N 1
ATOM 1465 C CA . SER A 1 187 ? -7.420 -28.759 -2.469 1.00 87.50 187 SER A CA 1
ATOM 1466 C C . SER A 1 187 ? -5.946 -29.186 -2.371 1.00 87.50 187 SER A C 1
ATOM 1468 O O . SER A 1 187 ? -5.030 -28.387 -2.564 1.00 87.50 187 SER A O 1
ATOM 1470 N N . HIS A 1 188 ? -5.699 -30.475 -2.101 1.00 86.62 188 HIS A N 1
ATOM 1471 C CA . HIS A 1 188 ? -4.337 -31.027 -2.020 1.00 86.62 188 HIS A CA 1
ATOM 1472 C C . HIS A 1 188 ? -3.536 -30.820 -3.322 1.00 86.62 188 HIS A C 1
ATOM 1474 O O . HIS A 1 188 ? -2.343 -30.536 -3.262 1.00 86.62 188 HIS A O 1
ATOM 1480 N N . GLU A 1 189 ? -4.199 -30.909 -4.480 1.00 86.62 189 GLU A N 1
ATOM 1481 C CA . GLU A 1 189 ? -3.591 -30.734 -5.809 1.00 86.62 189 GLU A CA 1
ATOM 1482 C C . GLU A 1 189 ? -3.124 -29.287 -6.045 1.00 86.62 189 GLU A C 1
ATOM 1484 O O . GLU A 1 189 ? -2.037 -29.044 -6.570 1.00 86.62 189 GLU A O 1
ATOM 1489 N N . GLU A 1 190 ? -3.915 -28.304 -5.612 1.00 87.38 190 GLU A N 1
ATOM 1490 C CA . GLU A 1 190 ? -3.555 -26.888 -5.726 1.00 87.38 190 GLU A CA 1
ATOM 1491 C C . GLU A 1 190 ? -2.399 -26.510 -4.796 1.00 87.38 190 GLU A C 1
ATOM 1493 O O . GLU A 1 190 ? -1.533 -25.724 -5.184 1.00 87.38 190 GLU A O 1
ATOM 1498 N N . ILE A 1 191 ? -2.350 -27.097 -3.596 1.00 88.06 191 ILE A N 1
ATOM 1499 C CA . ILE A 1 191 ? -1.254 -26.890 -2.642 1.00 88.06 191 ILE A CA 1
ATOM 1500 C C . ILE A 1 191 ? 0.050 -27.476 -3.192 1.00 88.06 191 ILE A C 1
ATOM 1502 O O . ILE A 1 191 ? 1.082 -26.809 -3.146 1.00 88.06 191 ILE A O 1
ATOM 1506 N N . GLU A 1 192 ? 0.019 -28.686 -3.756 1.00 85.50 192 GLU A N 1
ATOM 1507 C CA . GLU A 1 192 ? 1.195 -29.318 -4.370 1.00 85.50 192 GLU A CA 1
ATOM 1508 C C . GLU A 1 192 ? 1.730 -28.481 -5.538 1.00 85.50 192 GLU A C 1
ATOM 1510 O O . GLU A 1 192 ? 2.908 -28.122 -5.566 1.00 85.50 192 GLU A O 1
ATOM 1515 N N . LYS A 1 193 ? 0.840 -28.044 -6.434 1.00 88.25 193 LYS A N 1
ATOM 1516 C CA . LYS A 1 193 ? 1.189 -27.166 -7.557 1.00 88.25 193 LYS A CA 1
ATOM 1517 C C . LYS A 1 193 ? 1.772 -25.823 -7.102 1.00 88.25 193 LYS A C 1
ATOM 1519 O O . LYS A 1 193 ? 2.690 -25.303 -7.740 1.00 88.25 193 LYS A O 1
ATOM 1524 N N . ALA A 1 194 ? 1.259 -25.255 -6.010 1.00 87.12 194 ALA A N 1
ATOM 1525 C CA . ALA A 1 194 ? 1.783 -24.024 -5.423 1.00 87.12 194 ALA A CA 1
ATOM 1526 C C . ALA A 1 194 ? 3.158 -24.232 -4.756 1.00 87.12 194 ALA A C 1
ATOM 1528 O O . ALA A 1 194 ? 4.023 -23.361 -4.839 1.00 87.12 194 ALA A O 1
ATOM 1529 N N . LEU A 1 195 ? 3.410 -25.385 -4.128 1.00 86.69 195 LEU A N 1
ATOM 1530 C CA . LEU A 1 195 ? 4.735 -25.725 -3.593 1.00 86.69 195 LEU A CA 1
ATOM 1531 C C . LEU A 1 195 ? 5.762 -25.923 -4.712 1.00 86.69 195 LEU A C 1
ATOM 1533 O O . LEU A 1 195 ? 6.888 -25.430 -4.603 1.00 86.69 195 LEU A O 1
ATOM 1537 N N . GLU A 1 196 ? 5.379 -26.587 -5.804 1.00 87.31 196 GLU A N 1
ATOM 1538 C CA . GLU A 1 196 ? 6.223 -26.734 -6.992 1.00 87.31 196 GLU A CA 1
ATOM 1539 C C . GLU A 1 196 ? 6.551 -25.379 -7.623 1.00 87.31 196 GLU A C 1
ATOM 1541 O O . GLU A 1 196 ? 7.710 -25.117 -7.954 1.00 87.31 196 GLU A O 1
ATOM 1546 N N . SER A 1 197 ? 5.565 -24.484 -7.750 1.00 86.81 197 SER A N 1
ATOM 1547 C CA . SER A 1 197 ? 5.786 -23.148 -8.309 1.00 86.81 197 SER A CA 1
ATOM 1548 C C . SER A 1 197 ? 6.671 -22.284 -7.404 1.00 86.81 197 SER A C 1
ATOM 1550 O O . SER A 1 197 ? 7.571 -21.602 -7.901 1.00 86.81 197 SER A O 1
ATOM 1552 N N . LEU A 1 198 ? 6.493 -22.348 -6.081 1.00 87.00 198 LEU A N 1
ATOM 1553 C CA . LEU A 1 198 ? 7.354 -21.679 -5.100 1.00 87.00 198 LEU A CA 1
ATOM 1554 C C . LEU A 1 198 ? 8.787 -22.232 -5.121 1.00 87.00 198 LEU A C 1
ATOM 1556 O O . LEU A 1 198 ? 9.745 -21.464 -4.975 1.00 87.00 198 LEU A O 1
ATOM 1560 N N . GLY A 1 199 ? 8.938 -23.540 -5.339 1.00 83.31 199 GLY A N 1
ATOM 1561 C CA . GLY A 1 199 ? 10.225 -24.201 -5.545 1.00 83.31 199 GLY A CA 1
ATOM 1562 C C . GLY A 1 199 ? 10.905 -23.762 -6.842 1.00 83.31 199 GLY A C 1
ATOM 1563 O O . GLY A 1 199 ? 12.070 -23.368 -6.827 1.00 83.31 199 GLY A O 1
ATOM 1564 N N . ALA A 1 200 ? 10.167 -23.731 -7.955 1.00 86.50 200 ALA A N 1
ATOM 1565 C CA . ALA A 1 200 ? 10.658 -23.270 -9.255 1.00 86.50 200 ALA A CA 1
ATOM 1566 C C . ALA A 1 200 ? 11.052 -21.782 -9.241 1.00 86.50 200 ALA A C 1
ATOM 1568 O O . ALA A 1 200 ? 12.024 -21.387 -9.884 1.00 86.50 200 ALA A O 1
ATOM 1569 N N . LYS A 1 201 ? 10.336 -20.960 -8.463 1.00 84.88 201 LYS A N 1
ATOM 1570 C CA . LYS A 1 201 ? 10.666 -19.547 -8.202 1.00 84.88 201 LYS A CA 1
ATOM 1571 C C . LYS A 1 201 ? 11.848 -19.371 -7.236 1.00 84.88 201 LYS A C 1
ATOM 1573 O O . LYS A 1 201 ? 12.282 -18.243 -7.021 1.00 84.88 201 LYS A O 1
ATOM 1578 N N . GLY A 1 202 ? 12.360 -20.452 -6.641 1.00 82.12 202 GLY A N 1
ATOM 1579 C CA . GLY A 1 202 ? 13.488 -20.434 -5.707 1.00 82.12 202 GLY A CA 1
ATOM 1580 C C . GLY A 1 202 ? 13.169 -19.828 -4.338 1.00 82.12 202 GLY A C 1
ATOM 1581 O O . GLY A 1 202 ? 14.092 -19.518 -3.586 1.00 82.12 202 GLY A O 1
ATOM 1582 N N . LYS A 1 203 ? 11.884 -19.640 -4.002 1.00 80.94 203 LYS A N 1
ATOM 1583 C CA . LYS A 1 203 ? 11.463 -19.093 -2.701 1.00 80.94 203 LYS A CA 1
ATOM 1584 C C . LYS A 1 203 ? 11.588 -20.128 -1.582 1.00 80.94 203 LYS A C 1
ATOM 1586 O O . LYS A 1 203 ? 11.846 -19.764 -0.437 1.00 80.94 203 LYS A O 1
ATOM 1591 N N . ILE A 1 204 ? 11.416 -21.408 -1.907 1.00 82.81 204 ILE A N 1
ATOM 1592 C CA . ILE A 1 204 ? 11.520 -22.529 -0.968 1.00 82.81 204 ILE A CA 1
ATOM 1593 C C . ILE A 1 204 ? 12.301 -23.678 -1.603 1.00 82.81 204 ILE A C 1
ATOM 1595 O O . ILE A 1 204 ? 12.432 -23.759 -2.822 1.00 82.81 204 ILE A O 1
ATOM 1599 N N . LYS A 1 205 ? 12.792 -24.594 -0.771 1.00 80.44 205 LYS A N 1
ATOM 1600 C CA . LYS A 1 205 ? 13.364 -25.865 -1.214 1.00 80.44 205 LYS A CA 1
ATOM 1601 C C . LYS A 1 205 ? 12.534 -26.987 -0.605 1.00 80.44 205 LYS 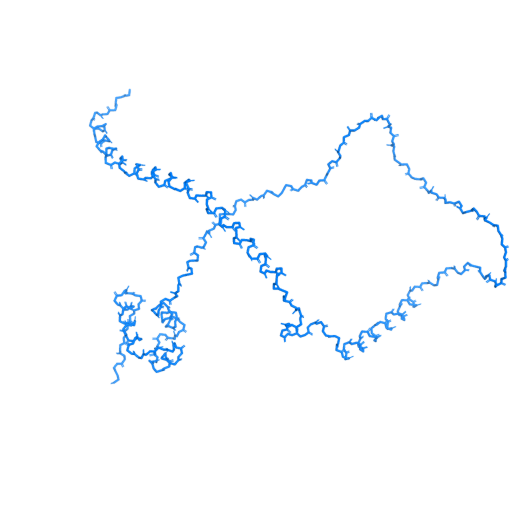A C 1
ATOM 1603 O O . LYS A 1 205 ? 12.506 -27.126 0.614 1.00 80.44 205 LYS A O 1
ATOM 1608 N N . VAL A 1 206 ? 11.833 -27.733 -1.453 1.00 80.69 206 VAL A N 1
ATOM 1609 C CA . VAL A 1 206 ? 10.982 -28.850 -1.031 1.00 80.69 206 VAL A CA 1
ATOM 1610 C C . VAL A 1 206 ? 11.845 -30.107 -0.984 1.00 80.69 206 VAL A C 1
ATOM 1612 O O . VAL A 1 206 ? 12.431 -30.497 -1.992 1.00 80.69 206 VAL A O 1
ATOM 1615 N N . GLU A 1 207 ? 11.955 -30.721 0.189 1.00 75.62 207 GLU A N 1
ATOM 1616 C CA . GLU A 1 207 ? 12.611 -32.016 0.369 1.00 75.62 207 GLU A CA 1
ATOM 1617 C C . GLU A 1 207 ? 11.533 -33.026 0.765 1.00 75.62 207 GLU A C 1
ATOM 1619 O O . GLU A 1 207 ? 10.937 -32.926 1.836 1.00 75.62 207 GLU A O 1
ATOM 1624 N N . LEU A 1 208 ? 11.246 -33.980 -0.123 1.00 71.69 208 LEU A N 1
ATOM 1625 C CA . LEU A 1 208 ? 10.328 -35.071 0.179 1.00 71.69 208 LEU A CA 1
ATOM 1626 C C . LEU A 1 208 ? 11.031 -36.025 1.138 1.00 71.69 208 LEU A C 1
ATOM 1628 O O . LEU A 1 208 ? 11.981 -36.720 0.765 1.00 71.69 208 LEU A O 1
ATOM 1632 N N . LYS A 1 209 ? 10.569 -36.051 2.387 1.00 62.22 209 LYS A N 1
ATOM 1633 C CA . LYS A 1 209 ? 11.019 -37.028 3.371 1.00 62.22 209 LYS A CA 1
ATOM 1634 C C . LYS A 1 209 ? 10.471 -38.388 2.946 1.00 62.22 209 LYS A C 1
ATOM 1636 O O . LYS A 1 209 ? 9.315 -38.712 3.185 1.00 62.22 209 LYS A O 1
ATOM 1641 N N . THR A 1 210 ? 11.298 -39.127 2.217 1.00 48.72 210 THR A N 1
ATOM 1642 C CA . THR A 1 210 ? 11.011 -40.513 1.856 1.00 48.72 210 THR A CA 1
ATOM 1643 C C . THR A 1 210 ? 11.370 -41.344 3.080 1.00 48.72 210 THR A C 1
ATOM 1645 O O . THR A 1 210 ? 12.543 -41.387 3.456 1.00 48.72 210 THR A O 1
ATOM 1648 N N . GLU A 1 211 ? 10.361 -41.893 3.750 1.00 39.41 211 GLU A N 1
ATOM 1649 C CA . GLU A 1 211 ? 10.538 -42.905 4.798 1.00 39.41 211 GLU A CA 1
ATOM 1650 C C . GLU A 1 211 ? 10.694 -44.297 4.173 1.00 39.41 211 GLU A C 1
ATOM 1652 O O . GLU A 1 211 ? 9.986 -44.579 3.176 1.00 39.41 211 GLU A O 1
#

Secondary structure (DSSP, 8-state):
----HHHHHHHHHHHHHHHHHHHHHHHHHHHHHHHHHHHHHHHHHHHHHHHHHHHH----TT--SS-TT---HHHHHHHHHHHHHHHHHHHHHSPPPP------S--------------------------------------------------PPPPHHHHHHHHHHHTTS---HHHHHHHHT--HHHHHHHHHHHHHTTS--------

pLDDT: mean 71.56, std 19.75, range [27.64, 96.69]

Foldseek 3Di:
DDDPPVVVVVVVVVVVVCVVVVVVVVVVVVVCVVCVVVVVVVVVVVVVVVVVCPVVPPPPVPPPVDCPPDDDPVNVVVVVVVVVVVVVVCVVVDDDDPPDDDDDDDDDDDDDDDDDPPDDDDDDDDDDDDDDDDDDDPDPPPPDDDPPPPPPPDPDVQDPLNVLLVVCVVDPVDDDLVVVCVVSVDDSVVSVVSVVVCVVVVVDPDDPPDD

Radius of gyration: 39.8 Å; chains: 1; bounding box: 82×100×94 Å

Sequence (211 aa):
MILRLETIEELSEIVVDLKPALRLLQNVSQELFEVLPDVSSELTKVNEAISETLYSTRVTADESIIPVNRKTPGGEEILQEVSSFLEQKLSTDLPEPPANAKTPETEQTTLKEMVALATNCSQTVNRETVEESGDSHQTLFSYKKADIHEISLKVENPSLEDVLFEYVRKGNREIDLTRCSVDLDTSHEEIEKALESLGAKGKIKVELKTE